Protein AF-A0A8T7GQ41-F1 (afdb_monomer)

pLDDT: mean 85.74, std 17.11, range [34.53, 98.38]

Secondary structure (DSSP, 8-state):
----SHHHHHHHHHHHHHHHHHHHHHHHH---PEEGGGGGGGTTS--EEEEEEEEEEEPBPSEEEEEEETTEEEEEEE-SSBS-EEEEEEESSPSTT-SEEEEEEEE-TTS-EEEEEEEHHHHHHHH-SS-EEEEEEEEEEEEEEEEEEEEEEEPTTS-EEEEEEEEEEEEEEEEEEEE----S-----

Solvent-accessible surface area (backbone atoms only — not comparable to full-atom values): 10166 Å² total; per-residue (Å²): 137,89,87,72,63,65,70,56,52,54,52,51,51,53,53,50,51,50,50,51,51,48,52,50,53,48,57,71,74,56,72,76,55,41,47,40,39,62,54,63,80,44,54,90,43,73,72,45,70,79,46,52,32,28,27,31,44,44,65,43,68,58,46,40,33,39,40,34,45,78,75,23,33,23,40,29,68,32,88,54,77,34,49,58,37,58,31,36,60,78,44,64,65,70,67,84,92,46,64,37,24,37,34,32,38,37,28,12,92,81,64,44,51,32,38,34,38,26,50,32,69,59,49,34,72,76,21,42,96,60,55,43,65,46,62,51,34,29,37,30,22,32,42,27,50,87,41,48,32,38,36,26,40,51,42,97,87,75,50,74,43,81,74,47,76,21,36,30,29,44,39,78,42,75,79,41,42,66,43,52,60,79,67,88,82,82,74,92,126

Radius of gyration: 22.84 Å; Cα contacts (8 Å, |Δi|>4): 389; chains: 1; bounding box: 76×29×63 Å

Structure (mmCIF, N/CA/C/O backbone):
data_AF-A0A8T7GQ41-F1
#
_entry.id   AF-A0A8T7GQ41-F1
#
loop_
_atom_site.group_PDB
_atom_site.id
_atom_site.type_symbol
_atom_site.label_atom_id
_atom_sit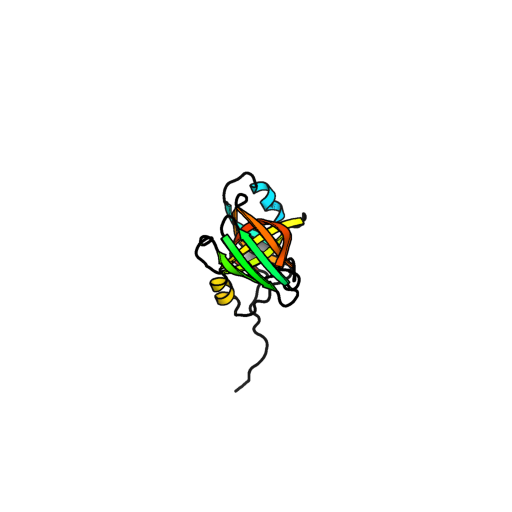e.label_alt_id
_atom_site.label_comp_id
_atom_site.label_asym_id
_atom_site.label_entity_id
_atom_site.label_seq_id
_atom_site.pdbx_PDB_ins_code
_atom_site.Cartn_x
_atom_site.Cartn_y
_atom_site.Cartn_z
_atom_site.occupancy
_atom_site.B_iso_or_equiv
_atom_site.auth_seq_id
_atom_site.auth_comp_id
_atom_site.auth_asym_id
_atom_site.auth_atom_id
_atom_site.pdbx_PDB_model_num
ATOM 1 N N . MET A 1 1 ? 60.303 -15.262 -39.305 1.00 39.94 1 MET A N 1
ATOM 2 C CA . MET A 1 1 ? 59.819 -15.109 -37.915 1.00 39.94 1 MET A CA 1
ATOM 3 C C . MET A 1 1 ? 58.678 -14.094 -37.893 1.00 39.94 1 MET A C 1
ATOM 5 O O . MET A 1 1 ? 58.968 -12.922 -38.091 1.00 39.94 1 MET A O 1
ATOM 9 N N . PRO A 1 2 ? 57.402 -14.470 -37.698 1.00 45.16 2 PRO A N 1
ATOM 10 C CA . PRO A 1 2 ? 56.345 -13.491 -37.475 1.00 45.16 2 PRO A CA 1
ATOM 11 C C . PRO A 1 2 ? 55.965 -13.465 -35.986 1.00 45.16 2 PRO A C 1
ATOM 13 O O . PRO A 1 2 ? 55.218 -14.308 -35.501 1.00 45.16 2 PRO A O 1
ATOM 16 N N . GLY A 1 3 ? 56.493 -12.484 -35.251 1.00 48.97 3 GLY A N 1
ATOM 17 C CA . GLY A 1 3 ? 56.183 -12.220 -33.838 1.00 48.97 3 GLY A CA 1
ATOM 18 C C . GLY A 1 3 ? 55.079 -11.174 -33.619 1.00 48.97 3 GLY A C 1
ATOM 19 O O . GLY A 1 3 ? 55.073 -10.511 -32.591 1.00 48.97 3 GLY A O 1
ATOM 20 N N . GLY A 1 4 ? 54.170 -10.974 -34.582 1.00 50.44 4 GLY A N 1
ATOM 21 C CA . GLY A 1 4 ? 53.224 -9.842 -34.588 1.00 50.44 4 GLY A CA 1
ATOM 22 C C . GLY A 1 4 ? 51.789 -10.131 -34.119 1.00 50.44 4 GLY A C 1
ATOM 23 O O . GLY A 1 4 ? 50.964 -9.222 -34.103 1.00 50.44 4 GLY A O 1
ATOM 24 N N . GLY A 1 5 ? 51.449 -11.377 -33.767 1.00 50.25 5 GLY A N 1
ATOM 25 C CA . GLY A 1 5 ? 50.055 -11.772 -33.490 1.00 50.25 5 GLY A CA 1
ATOM 26 C C . GLY A 1 5 ? 49.592 -11.582 -32.041 1.00 50.25 5 GLY A C 1
ATOM 27 O O . GLY A 1 5 ? 48.414 -11.335 -31.793 1.00 50.25 5 GLY A O 1
ATOM 28 N N . ARG A 1 6 ? 50.508 -11.666 -31.067 1.00 50.94 6 ARG A N 1
ATOM 29 C CA . ARG A 1 6 ? 50.150 -11.715 -29.636 1.00 50.94 6 ARG A CA 1
ATOM 30 C C . ARG A 1 6 ? 49.709 -10.360 -29.071 1.00 50.94 6 ARG A C 1
ATOM 32 O O . ARG A 1 6 ? 48.748 -10.318 -28.314 1.00 50.94 6 ARG A O 1
ATOM 39 N N . GLY A 1 7 ? 50.338 -9.257 -29.484 1.00 51.38 7 GLY A N 1
ATOM 40 C CA . GLY A 1 7 ? 49.979 -7.912 -29.003 1.00 51.38 7 GLY A CA 1
ATOM 41 C C . GLY A 1 7 ? 48.586 -7.450 -29.449 1.00 51.38 7 GLY A C 1
ATOM 42 O O . GLY A 1 7 ? 47.864 -6.830 -28.675 1.00 51.38 7 GLY A O 1
ATOM 43 N N . ARG A 1 8 ? 48.167 -7.817 -30.669 1.00 54.28 8 ARG A N 1
ATOM 44 C CA . ARG A 1 8 ? 46.825 -7.507 -31.190 1.00 54.28 8 ARG A CA 1
ATOM 45 C C . ARG A 1 8 ? 45.731 -8.312 -30.490 1.00 54.28 8 ARG A C 1
ATOM 47 O O . ARG A 1 8 ? 44.704 -7.742 -30.147 1.00 54.28 8 ARG A O 1
ATOM 54 N N . LEU A 1 9 ? 45.964 -9.599 -30.232 1.00 55.81 9 LEU A N 1
ATOM 55 C CA . LEU A 1 9 ? 45.011 -10.460 -29.519 1.00 55.81 9 LEU A CA 1
ATOM 56 C C . LEU A 1 9 ? 44.773 -10.002 -28.074 1.00 55.81 9 LEU A C 1
ATOM 58 O O . LEU A 1 9 ? 43.630 -9.966 -27.634 1.00 55.81 9 LEU A O 1
ATOM 62 N N . VAL A 1 10 ? 45.822 -9.585 -27.358 1.00 63.75 10 VAL A N 1
ATOM 63 C CA . VAL A 1 10 ? 45.681 -9.053 -25.990 1.00 63.75 10 VAL A CA 1
ATOM 64 C C . VAL A 1 10 ? 44.903 -7.735 -25.985 1.00 63.75 10 VAL A C 1
ATOM 66 O O . VAL A 1 10 ? 44.013 -7.559 -25.156 1.00 63.75 10 VAL A O 1
ATOM 69 N N . LEU A 1 11 ? 45.175 -6.836 -26.939 1.00 66.88 11 LEU A N 1
ATOM 70 C CA . LEU A 1 11 ? 44.459 -5.563 -27.046 1.00 66.88 11 LEU A CA 1
ATOM 71 C C . LEU A 1 11 ? 42.961 -5.775 -27.321 1.00 66.88 11 LEU A C 1
ATOM 73 O O . LEU A 1 11 ? 42.127 -5.143 -26.678 1.00 66.88 11 LEU A O 1
ATOM 77 N N . PHE A 1 12 ? 42.613 -6.707 -28.215 1.00 66.81 12 PHE A N 1
ATOM 78 C CA . PHE A 1 12 ? 41.217 -7.060 -28.490 1.00 66.81 12 PHE A CA 1
ATOM 79 C C . PHE A 1 12 ? 40.503 -7.622 -27.257 1.00 66.81 12 PHE A C 1
ATOM 81 O O . PHE A 1 12 ? 39.386 -7.201 -26.968 1.00 66.81 12 PHE A O 1
ATOM 88 N N . SER A 1 13 ? 41.144 -8.514 -26.497 1.00 68.75 13 SER A N 1
ATOM 89 C CA . SER A 1 13 ? 40.549 -9.088 -25.283 1.00 68.75 13 SER A CA 1
ATOM 90 C C . SER A 1 13 ? 40.318 -8.046 -24.188 1.00 68.75 13 SER A C 1
ATOM 92 O O . SER A 1 13 ? 39.279 -8.075 -23.536 1.00 68.75 13 SER A O 1
ATOM 94 N N . VAL A 1 14 ? 41.242 -7.095 -24.007 1.00 71.69 14 VAL A N 1
ATOM 95 C CA . VAL A 1 14 ? 41.089 -6.008 -23.024 1.00 71.69 14 VAL A CA 1
ATOM 96 C C . VAL A 1 14 ? 39.967 -5.053 -23.433 1.00 71.69 14 VAL A C 1
ATOM 98 O O . VAL A 1 14 ? 39.138 -4.698 -22.598 1.00 71.69 14 VAL A O 1
ATOM 101 N N . VAL A 1 15 ? 39.887 -4.682 -24.714 1.00 75.38 15 VAL A N 1
ATOM 102 C CA . VAL A 1 15 ? 38.810 -3.820 -25.231 1.00 75.38 15 VAL A CA 1
ATOM 103 C C . VAL A 1 15 ? 37.453 -4.519 -25.132 1.00 75.38 15 VAL A C 1
ATOM 105 O O . VAL A 1 15 ? 36.476 -3.906 -24.709 1.00 75.38 15 VAL A O 1
ATOM 108 N N . PHE A 1 16 ? 37.387 -5.811 -25.457 1.00 75.62 16 PHE A N 1
ATOM 109 C CA . PHE A 1 16 ? 36.160 -6.597 -25.362 1.00 75.62 16 PHE A CA 1
ATOM 110 C C . PHE A 1 16 ? 35.705 -6.779 -23.908 1.00 75.62 16 PHE A C 1
ATOM 112 O O . PHE A 1 16 ? 34.531 -6.592 -23.603 1.00 75.62 16 PHE A O 1
ATOM 119 N N . PHE A 1 17 ? 36.632 -7.060 -22.988 1.00 79.94 17 PHE A N 1
ATOM 120 C CA . PHE A 1 17 ? 36.328 -7.151 -21.561 1.00 79.94 17 PHE A CA 1
ATOM 121 C C . PHE A 1 17 ? 35.869 -5.805 -20.987 1.00 79.94 17 PHE A C 1
ATOM 123 O O . PHE A 1 17 ? 34.893 -5.756 -20.239 1.00 79.94 17 PHE A O 1
ATOM 130 N N . ALA A 1 18 ? 36.509 -4.698 -21.375 1.00 76.38 18 ALA A N 1
ATOM 131 C CA . ALA A 1 18 ? 36.086 -3.357 -20.979 1.00 76.38 18 ALA A CA 1
ATOM 132 C C . ALA A 1 18 ? 34.693 -3.010 -21.531 1.00 76.38 18 ALA A C 1
ATOM 134 O O . ALA A 1 18 ? 33.872 -2.460 -20.801 1.00 76.38 18 ALA A O 1
ATOM 135 N N . ALA A 1 19 ? 34.389 -3.392 -22.776 1.00 76.44 19 ALA A N 1
ATOM 136 C CA . ALA A 1 19 ? 33.069 -3.207 -23.374 1.00 76.44 19 ALA A CA 1
ATOM 137 C C . ALA A 1 19 ? 31.990 -4.033 -22.657 1.00 76.44 19 ALA A C 1
ATOM 139 O O . ALA A 1 19 ? 30.937 -3.496 -22.325 1.00 76.44 19 ALA A O 1
ATOM 140 N N . LEU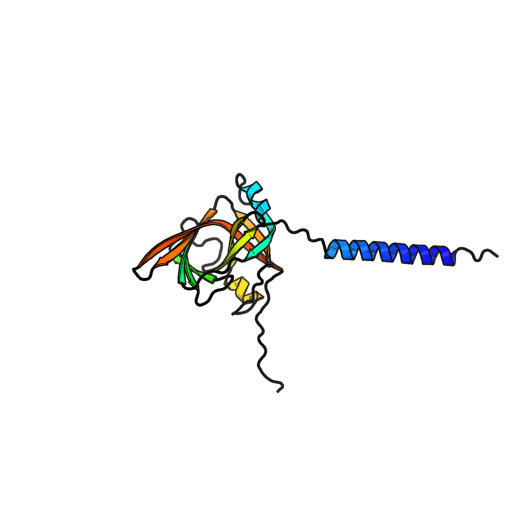 A 1 20 ? 32.257 -5.305 -22.341 1.00 78.62 20 LEU A N 1
ATOM 141 C CA . LEU A 1 20 ? 31.330 -6.144 -21.575 1.00 78.62 20 LEU A CA 1
ATOM 142 C C . LEU A 1 20 ? 31.135 -5.638 -20.143 1.00 78.62 20 LEU A C 1
ATOM 144 O O . LEU A 1 20 ? 30.014 -5.639 -19.645 1.00 78.62 20 LEU A O 1
ATOM 148 N N . THR A 1 21 ? 32.198 -5.159 -19.495 1.00 72.00 21 THR A N 1
ATOM 149 C CA . THR A 1 21 ? 32.113 -4.565 -18.153 1.00 72.00 21 THR A CA 1
ATOM 150 C C . THR A 1 21 ? 31.315 -3.264 -18.185 1.00 72.00 21 THR A C 1
ATOM 152 O O . THR A 1 21 ? 30.516 -3.023 -17.288 1.00 72.00 21 THR A O 1
ATOM 155 N N . LEU A 1 22 ? 31.463 -2.449 -19.235 1.00 70.31 22 LEU A N 1
ATOM 156 C CA . LEU A 1 22 ? 30.681 -1.227 -19.422 1.00 70.31 22 LEU A CA 1
ATOM 157 C C . LEU A 1 22 ? 29.203 -1.537 -19.695 1.00 70.31 22 LEU A C 1
ATOM 159 O O . LEU A 1 22 ? 28.340 -0.909 -19.094 1.00 70.31 22 LEU A O 1
ATOM 163 N N . VAL A 1 23 ? 28.897 -2.531 -20.534 1.00 65.50 23 VAL A N 1
ATOM 164 C CA . VAL A 1 23 ? 27.519 -2.999 -20.778 1.00 65.50 23 VAL A CA 1
ATOM 165 C C . VAL A 1 23 ? 26.913 -3.602 -19.508 1.00 65.50 23 VAL A C 1
ATOM 167 O O . VAL A 1 23 ? 25.761 -3.320 -19.194 1.00 65.50 23 VAL A O 1
ATOM 170 N N . GLY A 1 24 ? 27.692 -4.363 -18.736 1.00 55.91 24 GLY A N 1
ATOM 171 C CA . GLY A 1 24 ? 27.286 -4.883 -17.431 1.00 55.91 24 GLY A CA 1
ATOM 172 C C . GLY A 1 24 ? 27.021 -3.769 -16.415 1.00 55.91 24 GLY A C 1
ATOM 173 O O . GLY A 1 24 ? 25.989 -3.775 -15.754 1.00 55.91 24 GLY A O 1
ATOM 174 N N . LEU A 1 25 ? 27.897 -2.763 -16.333 1.00 56.06 25 LEU A N 1
ATOM 175 C CA . LEU A 1 25 ? 27.732 -1.599 -15.453 1.00 56.06 25 LEU A CA 1
ATOM 176 C C . LEU A 1 25 ? 26.537 -0.728 -15.853 1.00 56.06 25 LEU A C 1
ATOM 178 O O . LEU A 1 25 ? 25.810 -0.255 -14.980 1.00 56.06 25 LEU A O 1
ATOM 182 N N . LEU A 1 26 ? 26.323 -0.521 -17.154 1.00 51.78 26 LEU A N 1
ATOM 183 C CA . LEU A 1 26 ? 25.169 0.214 -17.665 1.00 51.78 26 LEU A CA 1
ATOM 184 C C . LEU A 1 26 ? 23.876 -0.565 -17.413 1.00 51.78 26 LEU A C 1
ATOM 186 O O . LEU A 1 26 ? 22.928 0.027 -16.916 1.00 51.78 26 LEU A O 1
ATOM 190 N N . GLY A 1 27 ? 23.863 -1.884 -17.629 1.00 40.03 27 GLY A N 1
ATOM 191 C CA . GLY A 1 27 ? 22.706 -2.737 -17.346 1.00 40.03 27 GLY A CA 1
ATOM 192 C C . GLY A 1 27 ? 22.338 -2.811 -15.860 1.00 40.03 27 GLY A C 1
ATOM 193 O O . GLY A 1 27 ? 21.158 -2.867 -15.531 1.00 40.03 27 GLY A O 1
ATOM 194 N N . VAL A 1 28 ? 23.326 -2.750 -14.959 1.00 48.56 28 VAL A N 1
ATOM 195 C CA . VAL A 1 28 ? 23.101 -2.745 -13.501 1.00 48.56 28 VAL A CA 1
ATOM 196 C C . VAL A 1 28 ? 22.658 -1.370 -12.987 1.00 48.56 28 VAL A C 1
ATOM 198 O O . VAL A 1 28 ? 21.912 -1.304 -12.017 1.00 48.56 28 VAL A O 1
ATOM 201 N N . LYS A 1 29 ? 23.061 -0.265 -13.632 1.00 45.16 29 LYS A N 1
ATOM 202 C CA . LYS A 1 29 ? 22.591 1.087 -13.268 1.00 45.16 29 LYS A CA 1
ATOM 203 C C . LYS A 1 29 ? 21.307 1.523 -13.981 1.00 45.16 29 LYS A C 1
ATOM 205 O O . LYS A 1 29 ? 20.710 2.508 -13.562 1.00 45.16 29 LYS A O 1
ATOM 210 N N . SER A 1 30 ? 20.884 0.827 -15.038 1.00 37.91 30 SER A N 1
ATOM 211 C CA . SER A 1 30 ? 19.701 1.168 -15.836 1.00 37.91 30 SER A CA 1
ATOM 212 C C . SER A 1 30 ? 18.563 0.154 -15.704 1.00 37.91 30 SER A C 1
ATOM 214 O O . SER A 1 30 ? 17.868 -0.123 -16.689 1.00 37.91 30 SER A O 1
ATOM 216 N N . SER A 1 31 ? 18.316 -0.396 -14.514 1.00 50.38 31 SER A N 1
ATOM 217 C CA . SER A 1 31 ? 16.985 -0.923 -14.205 1.00 50.38 31 SER A CA 1
ATOM 218 C C . SER A 1 31 ? 16.008 0.262 -14.170 1.00 50.38 31 SER A C 1
ATOM 220 O O . SER A 1 31 ? 15.659 0.791 -13.121 1.00 50.38 31 SER A O 1
ATOM 222 N N . ASN A 1 32 ? 15.598 0.740 -15.351 1.00 64.75 32 ASN A N 1
ATOM 223 C CA . ASN A 1 32 ? 14.563 1.756 -15.525 1.00 64.75 32 ASN A CA 1
ATOM 224 C C . ASN A 1 32 ? 13.218 1.140 -15.125 1.00 64.75 32 ASN A C 1
ATOM 226 O O . ASN A 1 32 ? 12.400 0.783 -15.976 1.00 64.75 32 ASN A O 1
ATOM 230 N N . TYR A 1 33 ? 13.007 0.953 -13.822 1.00 82.19 33 TYR A N 1
ATOM 231 C CA . TYR A 1 33 ? 11.692 0.636 -13.295 1.00 82.19 33 TYR A CA 1
ATOM 232 C C . TYR A 1 33 ? 10.722 1.727 -13.731 1.00 82.19 33 TYR A C 1
ATOM 234 O O . TYR A 1 33 ? 11.076 2.906 -13.824 1.00 82.19 33 TYR A O 1
ATOM 242 N N . ARG A 1 34 ? 9.488 1.324 -14.025 1.00 88.69 34 ARG A N 1
ATOM 243 C CA . ARG A 1 34 ? 8.467 2.268 -14.470 1.00 88.69 34 ARG A CA 1
ATOM 244 C C . ARG A 1 34 ? 8.142 3.217 -13.329 1.00 88.69 34 ARG A C 1
ATOM 246 O O . ARG A 1 34 ? 7.961 2.778 -12.202 1.00 88.69 34 ARG A O 1
ATOM 253 N N . ASP A 1 35 ? 8.041 4.506 -13.604 1.00 93.19 35 ASP A N 1
ATOM 254 C CA . ASP A 1 35 ? 7.515 5.439 -12.610 1.00 93.19 35 ASP A CA 1
ATOM 255 C C . ASP A 1 35 ? 6.033 5.118 -12.349 1.00 93.19 35 ASP A C 1
ATOM 257 O O . ASP A 1 35 ? 5.303 4.763 -13.279 1.00 93.19 35 ASP A O 1
ATOM 261 N N . VAL A 1 36 ? 5.568 5.261 -11.108 1.00 95.25 36 VAL A N 1
ATOM 262 C CA . VAL A 1 36 ? 4.140 5.136 -10.764 1.00 95.25 36 VAL A CA 1
ATOM 263 C C . VAL A 1 36 ? 3.244 6.016 -11.640 1.00 95.25 36 VAL A C 1
ATOM 265 O O . VAL A 1 36 ? 2.139 5.602 -11.974 1.00 95.25 36 VAL A O 1
ATOM 268 N N . ALA A 1 37 ? 3.719 7.176 -12.093 1.00 94.50 37 ALA A N 1
ATOM 269 C CA . ALA A 1 37 ? 3.044 8.044 -13.055 1.00 94.50 37 ALA A CA 1
ATOM 270 C C . ALA A 1 37 ? 2.604 7.299 -14.322 1.00 94.50 37 ALA A C 1
ATOM 272 O O . ALA A 1 37 ? 1.536 7.566 -14.870 1.00 94.50 37 ALA A O 1
ATOM 273 N N . GLN A 1 38 ? 3.395 6.324 -14.776 1.00 92.06 38 GLN A N 1
ATOM 274 C CA . GLN A 1 38 ? 3.088 5.539 -15.970 1.00 92.06 38 GLN A CA 1
ATOM 275 C C . GLN A 1 38 ? 1.923 4.565 -15.752 1.00 92.06 38 GLN A C 1
ATOM 277 O O . GLN A 1 38 ? 1.360 4.074 -16.729 1.00 92.06 38 GLN A O 1
ATOM 282 N N . LEU A 1 39 ? 1.522 4.301 -14.500 1.00 92.06 39 LEU A N 1
ATOM 283 C CA . LEU A 1 39 ? 0.341 3.487 -14.209 1.00 92.06 39 LEU A CA 1
ATOM 284 C C . LEU A 1 39 ? -0.959 4.152 -14.672 1.00 92.06 39 LEU A C 1
ATOM 286 O O . LEU A 1 39 ? -1.924 3.458 -14.981 1.00 92.06 39 LEU A O 1
ATOM 290 N N . GLN A 1 40 ? -0.965 5.481 -14.796 1.00 90.12 40 GLN A N 1
ATOM 291 C CA . GLN A 1 40 ? -2.107 6.238 -15.297 1.00 90.12 40 GLN A CA 1
ATOM 292 C C . GLN A 1 40 ? -2.521 5.809 -16.715 1.00 90.12 40 GLN A C 1
ATOM 294 O O . GLN A 1 40 ? -3.705 5.826 -17.037 1.00 90.12 40 GLN A O 1
ATOM 299 N N . ALA A 1 41 ? -1.573 5.340 -17.534 1.00 88.44 41 ALA A N 1
ATOM 300 C CA . ALA A 1 41 ? -1.857 4.830 -18.876 1.00 88.44 41 ALA A CA 1
ATOM 301 C C . ALA A 1 41 ? -2.681 3.526 -18.878 1.00 88.44 41 ALA A C 1
ATOM 303 O O . ALA A 1 41 ? -3.225 3.150 -19.911 1.00 88.44 41 ALA A O 1
ATOM 304 N N . PHE A 1 42 ? -2.784 2.835 -17.739 1.00 87.12 42 PHE A N 1
ATOM 305 C CA . PHE A 1 42 ? -3.538 1.588 -17.597 1.00 87.12 42 PHE A CA 1
ATOM 306 C C . PHE A 1 42 ? -4.930 1.789 -16.986 1.00 87.12 42 PHE A C 1
ATOM 308 O O . PHE A 1 42 ? -5.612 0.798 -16.748 1.00 87.12 42 PHE A O 1
ATOM 315 N N . GLN A 1 43 ? -5.379 3.026 -16.733 1.00 79.75 43 GLN A N 1
ATOM 316 C CA . GLN A 1 43 ? -6.646 3.292 -16.029 1.00 79.75 43 GLN A CA 1
ATOM 317 C C . GLN A 1 43 ? -7.884 2.671 -16.691 1.00 79.75 43 GLN A C 1
ATOM 319 O O . GLN A 1 43 ? -8.814 2.279 -15.994 1.00 79.75 43 GLN A O 1
ATOM 324 N N . GLU A 1 44 ? -7.883 2.539 -18.016 1.00 75.19 44 GLU A N 1
ATOM 325 C CA . GLU A 1 44 ? -8.998 1.956 -18.776 1.00 75.19 44 GLU A CA 1
ATOM 326 C C . GLU A 1 44 ? -8.858 0.439 -18.983 1.00 75.19 44 GLU A C 1
ATOM 328 O O . GLU A 1 44 ? -9.726 -0.205 -19.571 1.00 75.19 44 GLU A O 1
ATOM 333 N N . THR A 1 45 ? -7.763 -0.151 -18.503 1.00 76.00 45 THR A N 1
ATOM 334 C CA . THR A 1 45 ? -7.486 -1.583 -18.650 1.00 76.00 45 THR A CA 1
ATOM 335 C C . THR A 1 45 ? -7.903 -2.365 -17.404 1.00 76.00 45 THR A C 1
ATOM 337 O O . THR A 1 45 ? -8.088 -1.808 -16.325 1.00 76.00 45 THR A O 1
ATOM 340 N N . GLY A 1 46 ? -8.081 -3.682 -17.545 1.00 84.06 46 GLY A N 1
ATOM 341 C CA . GLY A 1 46 ? -8.282 -4.568 -16.395 1.00 84.06 46 GLY A CA 1
ATOM 342 C C . GLY A 1 46 ? -7.031 -4.676 -15.505 1.00 84.06 46 GLY A C 1
ATOM 343 O O . GLY A 1 46 ? -6.029 -4.003 -15.746 1.00 84.06 46 GLY A O 1
ATOM 344 N N . PRO A 1 47 ? -7.043 -5.547 -14.481 1.00 88.75 47 PRO A N 1
ATOM 345 C CA . PRO A 1 47 ? -5.892 -5.735 -13.601 1.00 88.75 47 PRO A CA 1
ATOM 346 C C . PRO A 1 47 ? -4.628 -6.150 -14.370 1.00 88.75 47 PRO A C 1
ATOM 348 O O . PRO A 1 47 ? -4.640 -7.136 -15.110 1.00 88.75 47 PRO A O 1
ATOM 351 N N . VAL A 1 48 ? -3.518 -5.442 -14.147 1.00 92.12 48 VAL A N 1
ATOM 352 C CA . VAL A 1 48 ? -2.224 -5.705 -14.794 1.00 92.12 48 VAL A CA 1
ATOM 353 C C . VAL A 1 48 ? -1.245 -6.262 -13.764 1.00 92.12 48 VAL A C 1
ATOM 355 O O . VAL A 1 48 ? -0.935 -5.609 -12.768 1.00 92.12 48 VAL A O 1
ATOM 358 N N . ARG A 1 49 ? -0.762 -7.487 -13.994 1.00 91.88 49 ARG A N 1
ATOM 359 C CA . ARG A 1 49 ? 0.121 -8.228 -13.075 1.00 91.88 49 ARG A CA 1
ATOM 360 C C . ARG A 1 49 ? 1.596 -8.090 -13.448 1.00 91.88 49 ARG A C 1
ATOM 362 O O . ARG A 1 49 ? 1.922 -7.871 -14.611 1.00 91.88 49 ARG A O 1
ATOM 369 N N . GLY A 1 50 ? 2.477 -8.312 -12.472 1.00 88.00 50 GLY A N 1
ATOM 370 C CA . GLY A 1 50 ? 3.925 -8.403 -12.687 1.00 88.00 50 GLY A CA 1
ATOM 371 C C . GLY A 1 50 ? 4.584 -7.068 -13.032 1.00 88.00 50 GLY A C 1
ATOM 372 O O . GLY A 1 50 ? 5.605 -7.043 -13.717 1.00 88.00 50 GLY A O 1
ATOM 373 N N . LEU A 1 51 ? 3.992 -5.956 -12.597 1.00 92.50 51 LEU A N 1
ATOM 374 C CA . LEU A 1 51 ? 4.554 -4.629 -12.813 1.00 92.50 51 LEU A CA 1
ATOM 375 C C . LEU A 1 51 ? 5.561 -4.315 -11.716 1.00 92.50 51 LEU A C 1
ATOM 377 O O . LEU A 1 51 ? 5.222 -4.409 -10.542 1.00 92.50 51 LEU A O 1
ATOM 381 N N . ALA A 1 52 ? 6.760 -3.886 -12.103 1.00 95.06 52 ALA A N 1
ATOM 382 C CA . ALA A 1 52 ? 7.731 -3.287 -11.198 1.00 95.06 52 ALA A CA 1
ATOM 383 C C . ALA A 1 52 ? 7.714 -1.766 -11.377 1.00 95.06 52 ALA A C 1
ATOM 385 O O . ALA A 1 52 ? 8.013 -1.263 -12.468 1.00 95.06 52 ALA A O 1
ATOM 386 N N . VAL A 1 53 ? 7.341 -1.049 -10.318 1.00 95.25 53 VAL A N 1
ATOM 387 C CA . VAL A 1 53 ? 7.212 0.407 -10.319 1.00 95.25 53 VAL A CA 1
ATOM 388 C C . VAL A 1 53 ? 8.048 1.056 -9.231 1.00 95.25 53 VAL A C 1
ATOM 390 O O . VAL A 1 53 ? 8.192 0.528 -8.131 1.00 95.25 53 VAL A O 1
ATOM 393 N N . LYS A 1 54 ? 8.573 2.231 -9.553 1.00 96.38 54 LYS A N 1
ATOM 394 C CA . LYS A 1 54 ? 9.325 3.114 -8.674 1.00 96.38 54 LYS A CA 1
ATOM 395 C C . LYS A 1 54 ? 8.466 4.323 -8.319 1.00 96.38 54 LYS A C 1
ATOM 397 O O . LYS A 1 54 ? 7.819 4.905 -9.192 1.00 96.38 54 LYS A O 1
ATOM 402 N N . GLY A 1 55 ? 8.480 4.722 -7.053 1.00 96.31 55 GLY A N 1
ATOM 403 C CA . GLY A 1 55 ? 7.795 5.929 -6.604 1.00 96.31 55 GLY A CA 1
ATOM 404 C C . GLY A 1 55 ? 8.268 6.410 -5.239 1.00 96.31 55 GLY A C 1
ATOM 405 O O . GLY A 1 55 ? 9.032 5.733 -4.551 1.00 96.31 55 GLY A O 1
ATOM 406 N N . MET A 1 56 ? 7.796 7.593 -4.854 1.00 97.31 56 MET A N 1
ATOM 407 C CA . MET A 1 56 ? 8.086 8.191 -3.556 1.00 97.31 56 MET A CA 1
ATOM 408 C C . MET A 1 56 ? 7.028 7.809 -2.526 1.00 97.31 56 MET A C 1
ATOM 410 O O . MET A 1 56 ? 5.831 7.925 -2.799 1.00 97.31 56 MET A O 1
ATOM 414 N N . THR A 1 57 ? 7.449 7.402 -1.334 1.00 96.44 57 THR A N 1
ATOM 415 C CA . THR A 1 57 ? 6.533 7.174 -0.216 1.00 96.44 57 THR A CA 1
ATOM 416 C C . THR A 1 57 ? 6.036 8.508 0.339 1.00 96.44 57 THR A C 1
ATOM 418 O O . THR A 1 57 ? 6.756 9.509 0.372 1.00 96.44 57 THR A O 1
ATOM 421 N N . THR A 1 58 ? 4.767 8.553 0.742 1.00 95.56 58 THR A N 1
ATOM 422 C CA . THR A 1 58 ? 4.195 9.712 1.440 1.0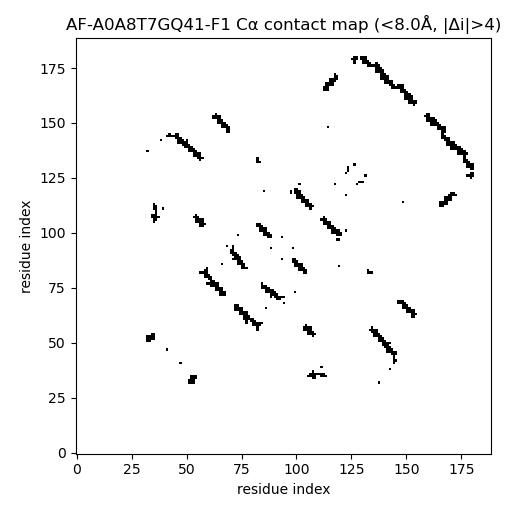0 95.56 58 THR A CA 1
ATOM 423 C C . THR A 1 58 ? 3.998 9.370 2.904 1.00 95.56 58 THR A C 1
ATOM 425 O O . THR A 1 58 ? 3.334 8.386 3.228 1.00 95.56 58 THR A O 1
ATOM 428 N N . ASN A 1 59 ? 4.539 10.205 3.789 1.00 94.56 59 ASN A N 1
ATOM 429 C CA . ASN A 1 59 ? 4.361 10.013 5.219 1.00 94.56 59 ASN A CA 1
ATOM 430 C C . ASN A 1 59 ? 2.904 10.234 5.631 1.00 94.56 59 ASN A C 1
ATOM 432 O O . ASN A 1 59 ? 2.303 11.272 5.341 1.00 94.56 59 ASN A O 1
ATOM 436 N N . LEU A 1 60 ? 2.361 9.272 6.369 1.00 94.19 60 LEU A N 1
ATOM 437 C CA . LEU A 1 60 ? 1.057 9.385 7.002 1.00 94.19 60 LEU A CA 1
ATOM 438 C C . LEU A 1 60 ? 1.197 10.220 8.273 1.00 94.19 60 LEU A C 1
ATOM 440 O O . LEU A 1 60 ? 2.124 10.026 9.062 1.00 94.19 60 LEU A O 1
ATOM 444 N N . LYS A 1 61 ? 0.270 11.156 8.485 1.00 94.25 61 LYS A N 1
ATOM 445 C CA . LYS A 1 61 ? 0.246 11.953 9.715 1.00 94.25 61 LYS A CA 1
ATOM 446 C C . LYS A 1 61 ? -0.241 11.107 10.897 1.00 94.25 61 LYS A C 1
ATOM 448 O O . LYS A 1 61 ? -1.042 10.196 10.677 1.00 94.25 61 LYS A O 1
ATOM 453 N N . PRO A 1 62 ? 0.193 11.401 12.135 1.00 95.44 62 PRO A N 1
ATOM 454 C CA . PRO A 1 62 ? -0.321 10.719 13.316 1.00 95.44 62 PRO A CA 1
ATOM 455 C C . PRO A 1 62 ? -1.848 10.791 13.398 1.00 95.44 62 PRO A C 1
ATOM 457 O O . PRO A 1 62 ? -2.438 11.837 13.128 1.00 95.44 62 PRO A O 1
ATOM 460 N N . GLY A 1 63 ? -2.482 9.681 13.764 1.00 95.00 63 GLY A N 1
ATOM 461 C CA . GLY A 1 63 ? -3.936 9.580 13.835 1.00 95.00 63 GLY A CA 1
ATOM 462 C C . GLY A 1 63 ? -4.452 8.164 13.626 1.00 95.00 63 GLY A C 1
ATOM 463 O O . GLY A 1 63 ? -3.695 7.219 13.391 1.00 95.00 63 GLY A O 1
ATOM 464 N N . GLU A 1 64 ? -5.769 8.018 13.712 1.00 96.94 64 GLU A N 1
ATOM 465 C CA . GLU A 1 64 ? -6.451 6.784 13.339 1.00 96.94 64 GLU A CA 1
ATOM 466 C C . GLU A 1 64 ? -7.109 6.942 11.980 1.00 96.94 64 GLU A C 1
ATOM 468 O O . GLU A 1 64 ? -7.746 7.954 11.702 1.00 96.94 64 GLU A O 1
ATOM 473 N N . TYR A 1 65 ? -6.974 5.925 11.139 1.00 97.56 65 TYR A N 1
ATOM 474 C CA . TYR A 1 65 ? -7.506 5.944 9.789 1.00 97.56 65 TYR A CA 1
ATOM 475 C C . TYR A 1 65 ? -8.423 4.753 9.552 1.00 97.56 65 TYR A C 1
ATOM 477 O O . TYR A 1 65 ? -8.202 3.658 10.078 1.00 97.56 65 TYR A O 1
ATOM 485 N N . LEU A 1 66 ? -9.417 4.968 8.696 1.00 97.81 66 LEU A N 1
ATOM 486 C CA . LEU A 1 66 ? -10.146 3.902 8.029 1.00 97.81 66 LEU A CA 1
ATOM 487 C C . LEU A 1 66 ? -9.721 3.853 6.570 1.00 97.81 66 LEU A C 1
ATOM 489 O O . LEU A 1 66 ? -9.795 4.850 5.855 1.00 97.81 66 LEU A O 1
ATOM 493 N N . LEU A 1 67 ? -9.312 2.676 6.128 1.00 98.25 67 LEU A N 1
ATOM 494 C CA . LEU A 1 67 ? -9.041 2.391 4.732 1.00 98.25 67 LEU A CA 1
ATOM 495 C C . LEU A 1 67 ? -10.176 1.510 4.209 1.00 98.25 67 LEU A C 1
ATOM 497 O O . LEU A 1 67 ? -10.383 0.403 4.700 1.00 98.25 67 LEU A O 1
ATOM 501 N N . VAL A 1 68 ? -10.914 2.001 3.220 1.00 97.94 68 VAL A N 1
ATOM 502 C CA . VAL A 1 68 ? -12.010 1.266 2.582 1.00 97.94 68 VAL A CA 1
ATOM 503 C C . VAL A 1 68 ? -11.578 0.869 1.179 1.00 97.94 68 VAL A C 1
ATOM 505 O O . VAL A 1 68 ? -11.284 1.738 0.362 1.00 97.94 68 VAL A O 1
ATOM 508 N N . VAL A 1 69 ? -11.542 -0.432 0.897 1.00 97.25 69 VAL A N 1
ATOM 509 C CA . VAL A 1 69 ? -11.142 -0.987 -0.401 1.00 97.25 69 VAL A CA 1
ATOM 510 C C . VAL A 1 69 ? -12.246 -1.910 -0.901 1.00 97.25 69 VAL A C 1
ATOM 512 O O . VAL A 1 69 ? -12.437 -3.010 -0.377 1.00 97.25 69 VAL A O 1
ATOM 515 N N . GLY A 1 70 ? -13.004 -1.447 -1.897 1.00 94.12 70 GLY A N 1
ATOM 516 C CA . GLY A 1 70 ? -14.253 -2.104 -2.287 1.00 94.12 70 GLY A CA 1
ATOM 517 C C . GLY A 1 70 ? -15.209 -2.201 -1.092 1.00 94.12 70 GLY A C 1
ATOM 518 O O . GLY A 1 70 ? -15.550 -1.189 -0.485 1.00 94.12 70 GLY A O 1
ATOM 519 N N . GLU A 1 71 ? -15.601 -3.423 -0.732 1.00 94.94 71 GLU A N 1
ATOM 520 C CA . GLU A 1 71 ? -16.464 -3.715 0.426 1.00 94.94 71 GLU A CA 1
ATOM 521 C C . GLU A 1 71 ? -15.684 -3.970 1.728 1.00 94.94 71 GLU A C 1
ATOM 523 O O . GLU A 1 71 ? -16.279 -4.172 2.786 1.00 94.94 71 GLU A O 1
ATOM 528 N N . THR A 1 72 ? -14.351 -3.994 1.665 1.00 97.50 72 THR A N 1
ATOM 529 C CA . THR A 1 72 ? -13.503 -4.328 2.815 1.00 97.50 72 THR A CA 1
ATOM 530 C C . THR A 1 72 ? -13.106 -3.070 3.567 1.00 97.50 72 THR A C 1
ATOM 532 O O . THR A 1 72 ? -12.665 -2.091 2.962 1.00 97.50 72 THR A O 1
ATOM 535 N N . VAL A 1 73 ? -13.219 -3.105 4.893 1.00 97.88 73 VAL A N 1
ATOM 536 C CA . VAL A 1 73 ? -12.849 -1.988 5.764 1.00 97.88 73 VAL A CA 1
ATOM 537 C C . VAL A 1 73 ? -11.697 -2.405 6.660 1.00 97.88 73 VAL A C 1
ATOM 539 O O . VAL A 1 73 ? -11.784 -3.403 7.379 1.00 97.88 73 VAL A O 1
ATOM 542 N N . PHE A 1 74 ? -10.645 -1.598 6.650 1.00 98.31 74 PHE A N 1
ATOM 543 C CA . PHE A 1 74 ? -9.478 -1.742 7.502 1.00 98.31 74 PHE A CA 1
ATOM 544 C C . PHE A 1 74 ? -9.345 -0.545 8.440 1.00 98.31 74 PHE A C 1
ATOM 546 O O . PHE A 1 74 ? -9.702 0.580 8.084 1.00 98.31 74 PHE A O 1
ATOM 553 N N . ARG A 1 75 ? -8.782 -0.780 9.623 1.00 97.75 75 ARG A N 1
ATOM 554 C CA . ARG A 1 75 ? -8.387 0.257 10.577 1.00 97.75 75 ARG A CA 1
ATOM 555 C C . ARG A 1 75 ? -6.869 0.317 10.667 1.00 97.75 75 ARG A C 1
ATOM 557 O O . ARG A 1 75 ? -6.206 -0.714 10.681 1.00 97.75 75 ARG A O 1
ATOM 564 N N . MET A 1 76 ? -6.334 1.529 10.745 1.00 97.06 76 MET A N 1
ATOM 565 C CA . MET A 1 76 ? -4.911 1.794 10.944 1.00 97.06 76 MET A CA 1
ATOM 566 C C . MET A 1 76 ? -4.735 2.783 12.085 1.00 97.06 76 MET A C 1
ATOM 568 O O . MET A 1 76 ? -5.516 3.727 12.217 1.00 97.06 76 MET A O 1
ATOM 572 N N . ARG A 1 77 ? -3.672 2.613 12.868 1.00 95.88 77 ARG A N 1
ATOM 573 C CA . ARG A 1 77 ? -3.218 3.616 13.831 1.00 95.88 77 ARG A CA 1
ATOM 574 C C . ARG A 1 77 ? -1.793 4.025 13.485 1.00 95.88 77 ARG A C 1
ATOM 576 O O . ARG A 1 77 ? -0.909 3.182 13.372 1.00 95.88 77 ARG A O 1
ATOM 583 N N . VAL A 1 78 ? -1.587 5.325 13.335 1.00 94.94 78 VAL A N 1
ATOM 584 C CA . VAL A 1 78 ? -0.300 5.944 13.022 1.00 94.94 78 VAL A CA 1
ATOM 585 C C . VAL A 1 78 ? 0.134 6.729 14.253 1.00 94.94 78 VAL A C 1
ATOM 587 O O . VAL A 1 78 ? -0.501 7.719 14.609 1.00 94.94 78 VAL A O 1
ATOM 590 N N . ALA A 1 79 ? 1.169 6.256 14.948 1.00 90.50 79 ALA A N 1
ATOM 591 C CA . ALA A 1 79 ? 1.621 6.865 16.202 1.00 90.50 79 ALA A CA 1
ATOM 592 C C . ALA A 1 79 ? 2.519 8.092 15.971 1.00 90.50 79 ALA A C 1
ATOM 594 O O . ALA A 1 79 ? 2.403 9.094 16.671 1.00 90.50 79 ALA A O 1
ATOM 595 N N . SER A 1 80 ? 3.390 8.019 14.968 1.00 92.00 80 SER A N 1
ATOM 596 C CA . SER A 1 80 ? 4.298 9.084 14.547 1.00 92.00 80 SER A CA 1
ATOM 597 C C . SER A 1 80 ? 4.266 9.213 13.031 1.00 92.00 80 SER A C 1
ATOM 599 O O . SER A 1 80 ? 3.755 8.333 12.346 1.00 92.00 80 SER A O 1
ATOM 601 N N . GLU A 1 81 ? 4.799 10.308 12.495 1.00 92.62 81 GLU A N 1
ATOM 602 C CA . GLU A 1 81 ? 4.897 10.485 11.049 1.00 92.62 81 GLU A CA 1
ATOM 603 C C . GLU A 1 81 ? 5.798 9.395 10.442 1.00 92.62 81 GLU A C 1
ATOM 605 O O . GLU A 1 81 ? 6.978 9.309 10.778 1.00 92.62 81 GLU A O 1
ATOM 610 N N . GLN A 1 82 ? 5.225 8.530 9.601 1.00 92.75 82 GLN A N 1
ATOM 611 C CA . GLN A 1 82 ? 5.905 7.354 9.046 1.00 92.75 82 GLN A CA 1
ATOM 612 C C . GLN A 1 82 ? 5.384 7.010 7.637 1.00 92.75 82 GLN A C 1
ATOM 614 O O . GLN A 1 82 ? 4.223 7.299 7.329 1.00 92.75 82 GLN A O 1
ATOM 619 N N . PRO A 1 83 ? 6.211 6.385 6.779 1.00 94.69 83 PRO A N 1
ATOM 620 C CA . PRO A 1 83 ? 5.877 6.129 5.373 1.00 94.69 83 PRO A CA 1
ATOM 621 C C . PRO A 1 83 ? 4.868 4.991 5.155 1.00 94.69 83 PRO A C 1
ATOM 623 O O . PRO A 1 83 ? 4.362 4.843 4.045 1.00 94.69 83 PRO A O 1
ATOM 626 N N . TYR A 1 84 ? 4.558 4.194 6.183 1.00 95.38 84 TYR A N 1
ATOM 627 C CA . TYR A 1 84 ? 3.583 3.104 6.106 1.00 95.38 84 TYR A CA 1
ATOM 628 C C . TYR A 1 84 ? 2.809 2.928 7.418 1.00 95.38 84 TYR A C 1
ATOM 630 O O . TYR A 1 84 ? 3.225 3.390 8.477 1.00 95.38 84 TYR A O 1
ATOM 638 N N . ALA A 1 85 ? 1.690 2.214 7.370 1.00 96.06 85 ALA A N 1
ATOM 639 C CA . ALA A 1 85 ? 0.961 1.750 8.546 1.00 96.06 85 ALA A CA 1
ATOM 640 C C . ALA A 1 85 ? 0.435 0.333 8.318 1.00 96.06 85 ALA A C 1
ATOM 642 O O . ALA A 1 85 ? 0.258 -0.086 7.179 1.00 96.06 85 ALA A O 1
ATOM 643 N N . VAL A 1 86 ? 0.164 -0.414 9.388 1.00 96.94 86 VAL A N 1
ATOM 644 C CA . VAL A 1 86 ? -0.506 -1.715 9.268 1.00 96.94 86 VAL A CA 1
ATOM 645 C C . VAL A 1 86 ? -2.016 -1.500 9.335 1.00 96.94 86 VAL A C 1
ATOM 647 O O . VAL A 1 86 ? -2.534 -0.959 10.311 1.00 96.94 86 VAL A O 1
ATOM 650 N N . ALA A 1 87 ? -2.699 -1.901 8.268 1.00 97.50 87 ALA A N 1
ATOM 651 C CA . ALA A 1 87 ? -4.142 -1.887 8.105 1.00 97.50 87 ALA A CA 1
ATOM 652 C C . ALA A 1 87 ? -4.712 -3.249 8.482 1.00 97.50 87 ALA A C 1
ATOM 654 O O . ALA A 1 87 ? -4.431 -4.240 7.814 1.00 97.50 87 ALA A O 1
ATOM 655 N N . GLU A 1 88 ? -5.519 -3.300 9.536 1.00 98.19 88 GLU A N 1
ATOM 656 C CA . GLU A 1 88 ? -6.164 -4.521 10.020 1.00 98.19 88 GLU A CA 1
ATOM 657 C C . GLU A 1 88 ? -7.635 -4.530 9.624 1.00 98.19 88 GLU A C 1
ATOM 659 O O . GLU A 1 88 ? -8.349 -3.548 9.840 1.00 98.19 88 GLU A O 1
ATOM 664 N N . ARG A 1 89 ? -8.103 -5.625 9.024 1.00 98.19 89 ARG A N 1
ATOM 665 C CA . ARG A 1 89 ? -9.489 -5.758 8.578 1.00 98.19 89 ARG A CA 1
ATOM 666 C C . ARG A 1 89 ? -10.416 -5.771 9.788 1.00 98.19 89 ARG A C 1
ATOM 668 O O . ARG A 1 89 ? -10.268 -6.595 10.684 1.00 98.19 89 ARG A O 1
ATOM 675 N N . ILE A 1 90 ? -11.416 -4.898 9.767 1.00 97.88 90 ILE A N 1
ATOM 676 C CA . ILE A 1 90 ? -12.449 -4.811 10.807 1.00 97.88 90 ILE A CA 1
ATOM 677 C C . ILE A 1 90 ? -13.838 -5.204 10.294 1.00 97.88 90 ILE A C 1
ATOM 679 O O . ILE A 1 90 ? -14.700 -5.559 11.092 1.00 97.88 90 ILE A O 1
ATOM 683 N N . ALA A 1 91 ? -14.069 -5.151 8.978 1.00 97.31 91 ALA A N 1
ATOM 684 C CA . ALA A 1 91 ? -15.335 -5.539 8.359 1.00 97.31 91 ALA A CA 1
ATOM 685 C C . ALA A 1 91 ? -15.162 -5.891 6.871 1.00 97.31 91 ALA A C 1
ATOM 687 O O . ALA A 1 91 ? -14.158 -5.537 6.248 1.00 97.31 91 ALA A O 1
ATOM 688 N N . GLY A 1 92 ? -16.168 -6.561 6.302 1.00 95.88 92 GLY A N 1
ATOM 689 C CA . GLY A 1 92 ? -16.201 -6.953 4.890 1.00 95.88 92 GLY A CA 1
ATOM 690 C C . GLY A 1 92 ? -15.426 -8.241 4.573 1.00 95.88 92 GLY A C 1
ATOM 691 O O . GLY A 1 92 ? -14.857 -8.862 5.483 1.00 95.88 92 GLY A O 1
ATOM 692 N N . PRO A 1 93 ? -15.428 -8.676 3.299 1.00 95.12 93 PRO A N 1
ATOM 693 C CA . PRO A 1 93 ? -14.713 -9.871 2.855 1.00 95.12 93 PRO A CA 1
ATOM 694 C C . PRO A 1 93 ? -13.193 -9.698 2.977 1.00 95.12 93 PRO A C 1
ATOM 696 O O . PRO A 1 93 ? -12.689 -8.606 3.214 1.00 95.12 93 PRO A O 1
ATOM 699 N N . ARG A 1 94 ? -12.429 -10.781 2.817 1.00 92.88 94 ARG A N 1
ATOM 700 C CA . ARG A 1 94 ? -10.974 -10.654 2.672 1.00 92.88 94 ARG A CA 1
ATOM 701 C C . ARG A 1 94 ? -10.659 -10.038 1.314 1.00 92.88 94 ARG A C 1
ATOM 703 O O . ARG A 1 94 ? -11.105 -10.543 0.285 1.00 92.88 94 ARG A O 1
ATOM 710 N N . LEU A 1 95 ? -9.854 -8.981 1.312 1.00 90.00 95 LEU A N 1
ATOM 711 C CA . LEU A 1 95 ? -9.174 -8.538 0.104 1.00 90.00 95 LEU A CA 1
ATOM 712 C C . LEU A 1 95 ? -8.007 -9.499 -0.119 1.00 90.00 95 LEU A C 1
ATOM 714 O O . LEU A 1 95 ? -7.166 -9.618 0.764 1.00 90.00 95 LEU A O 1
ATOM 718 N N . GLY A 1 96 ? -7.954 -10.203 -1.249 1.00 85.19 96 GLY A N 1
ATOM 719 C CA . GLY A 1 96 ? -6.909 -11.204 -1.487 1.00 85.19 96 GLY A CA 1
ATOM 720 C C . GLY A 1 96 ? -6.940 -12.349 -0.463 1.00 85.19 96 GLY A C 1
ATOM 721 O O . GLY A 1 96 ? -7.987 -12.955 -0.242 1.00 85.19 96 GLY A O 1
ATOM 722 N N . GLY A 1 97 ? -5.783 -12.663 0.130 1.00 87.25 97 GLY A N 1
ATOM 723 C CA . GLY A 1 97 ? -5.613 -13.792 1.058 1.00 87.25 97 GLY A CA 1
ATOM 724 C C . GLY A 1 97 ? -5.432 -13.426 2.535 1.00 87.25 97 GLY A C 1
ATOM 725 O O . GLY A 1 97 ? -5.488 -14.325 3.372 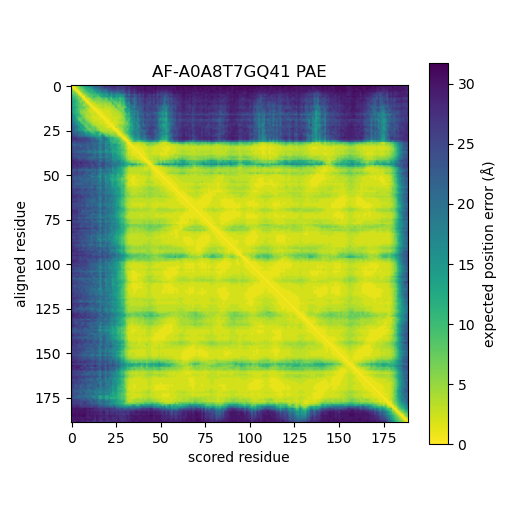1.00 87.25 97 GLY A O 1
ATOM 726 N N . ASP A 1 98 ? -5.239 -12.146 2.864 1.00 92.31 98 ASP A N 1
ATOM 727 C CA . ASP A 1 98 ? -4.834 -11.702 4.203 1.00 92.31 98 ASP A CA 1
ATOM 728 C C . ASP A 1 98 ? -5.885 -10.829 4.906 1.00 92.31 98 ASP A C 1
ATOM 730 O O . ASP A 1 98 ? -6.712 -10.164 4.278 1.00 92.31 98 ASP A O 1
ATOM 734 N N . ASP A 1 99 ? -5.828 -10.826 6.241 1.00 95.81 99 ASP A N 1
ATOM 735 C CA . ASP A 1 99 ? -6.638 -9.958 7.107 1.00 95.81 99 ASP A CA 1
ATOM 736 C C . ASP A 1 99 ? -5.924 -8.648 7.469 1.00 95.81 99 ASP A C 1
ATOM 738 O O . ASP A 1 99 ? -6.542 -7.744 8.029 1.00 95.81 99 ASP A O 1
ATOM 742 N N . SER A 1 100 ? -4.637 -8.519 7.149 1.00 97.25 100 SER A N 1
ATOM 743 C CA . SER A 1 100 ? -3.871 -7.309 7.421 1.00 97.25 100 SER A CA 1
ATOM 744 C C . SER A 1 100 ? -2.832 -7.010 6.345 1.00 97.25 100 SER A C 1
ATOM 746 O O . SER A 1 100 ? -2.195 -7.905 5.785 1.00 97.25 100 SER A O 1
ATOM 748 N N . TYR A 1 101 ? -2.653 -5.720 6.067 1.00 98.06 101 TYR A N 1
ATOM 749 C CA . TYR A 1 101 ? -1.776 -5.212 5.017 1.00 98.06 101 TYR A CA 1
ATOM 750 C C . TYR A 1 101 ? -0.901 -4.075 5.543 1.00 98.06 101 TYR A C 1
ATOM 752 O O . TYR A 1 101 ? -1.397 -3.154 6.181 1.00 98.06 101 TYR A O 1
ATOM 760 N N . ALA A 1 102 ? 0.396 -4.100 5.249 1.00 97.31 102 ALA A N 1
ATOM 761 C CA . ALA A 1 102 ? 1.223 -2.905 5.270 1.00 97.31 102 ALA A CA 1
ATOM 762 C C . ALA A 1 102 ? 0.761 -1.983 4.131 1.00 97.31 102 ALA A C 1
ATOM 764 O O . ALA A 1 102 ? 0.870 -2.319 2.950 1.00 97.31 102 ALA A O 1
ATOM 765 N N . PHE A 1 103 ? 0.196 -0.846 4.514 1.00 97.81 103 PHE A N 1
ATOM 766 C CA . PHE A 1 103 ? -0.329 0.189 3.640 1.00 97.81 103 PHE A CA 1
ATOM 767 C C . PHE A 1 103 ? 0.651 1.354 3.557 1.00 97.81 103 PHE A C 1
ATOM 769 O O . PHE A 1 103 ? 1.103 1.864 4.583 1.00 97.81 103 PHE A O 1
ATOM 776 N N . PHE A 1 104 ? 0.930 1.811 2.343 1.00 97.44 104 PHE A N 1
ATOM 777 C CA . PHE A 1 104 ? 1.690 3.030 2.087 1.00 97.44 104 PHE A CA 1
ATOM 778 C C . PHE A 1 104 ? 1.197 3.697 0.804 1.00 97.44 104 PHE A C 1
ATOM 780 O O . PHE A 1 104 ? 0.687 3.047 -0.111 1.00 97.44 104 PHE A O 1
ATOM 787 N N . LEU A 1 105 ? 1.330 5.019 0.740 1.00 97.94 105 LEU A N 1
ATOM 788 C CA . LEU A 1 105 ? 1.002 5.790 -0.455 1.00 97.94 105 LEU A CA 1
ATOM 789 C C . LEU A 1 105 ? 2.254 5.940 -1.307 1.00 97.94 105 LEU A C 1
ATOM 791 O O . LEU A 1 105 ? 3.265 6.460 -0.830 1.00 97.94 105 LEU A O 1
ATOM 795 N N . LEU A 1 106 ? 2.171 5.504 -2.562 1.00 97.69 106 LEU A N 1
ATOM 796 C CA . LEU A 1 106 ? 3.277 5.571 -3.506 1.00 97.69 106 LEU A CA 1
ATOM 797 C C . LEU A 1 106 ? 2.960 6.591 -4.600 1.00 97.69 106 LEU A C 1
ATOM 799 O O . LEU A 1 106 ? 1.990 6.433 -5.341 1.00 97.69 106 LEU A O 1
ATOM 803 N N . ARG A 1 107 ? 3.769 7.647 -4.684 1.00 97.94 107 ARG A N 1
ATOM 804 C CA . ARG A 1 107 ? 3.573 8.799 -5.566 1.00 97.94 107 ARG A CA 1
ATOM 805 C C . ARG A 1 107 ? 4.585 8.796 -6.709 1.00 97.94 107 ARG A C 1
ATOM 807 O O . ARG A 1 107 ? 5.789 8.717 -6.473 1.00 97.94 107 ARG A O 1
ATOM 814 N N . GLY A 1 108 ? 4.096 8.921 -7.935 1.00 96.75 108 GLY A N 1
ATOM 815 C CA . GLY A 1 108 ? 4.906 9.102 -9.134 1.00 96.75 108 GLY A CA 1
ATOM 816 C C . GLY A 1 108 ? 5.387 10.539 -9.330 1.00 96.75 108 GLY A C 1
ATOM 817 O O . GLY A 1 108 ? 4.941 11.470 -8.654 1.00 96.75 108 GLY A O 1
ATOM 818 N N . SER A 1 109 ? 6.275 10.737 -10.299 1.00 94.94 109 SER A N 1
ATOM 819 C CA . SER A 1 109 ? 6.872 12.048 -10.611 1.00 94.94 109 SER A CA 1
ATOM 820 C C . SER A 1 109 ? 5.865 13.122 -11.045 1.00 94.94 109 SER A C 1
ATOM 822 O O . SER A 1 109 ? 6.117 14.307 -10.839 1.00 94.94 109 SER A O 1
ATOM 824 N N . ASN A 1 110 ? 4.707 12.735 -11.587 1.00 93.88 110 ASN A N 1
ATOM 825 C CA . ASN A 1 110 ? 3.624 13.652 -11.968 1.00 93.88 110 ASN A CA 1
ATOM 826 C C . ASN A 1 110 ? 2.590 13.902 -10.847 1.00 93.88 110 ASN A C 1
ATOM 828 O O . ASN A 1 110 ? 1.565 14.533 -11.093 1.00 93.88 110 ASN A O 1
ATOM 832 N N . GLY A 1 111 ? 2.817 13.377 -9.638 1.00 94.94 111 GLY A N 1
ATOM 833 C CA . GLY A 1 111 ? 1.884 13.472 -8.511 1.00 94.94 111 GLY A CA 1
ATOM 834 C C . GLY A 1 111 ? 0.798 12.392 -8.475 1.00 94.94 111 GLY A C 1
ATOM 835 O O . GLY A 1 111 ? 0.100 12.276 -7.465 1.00 94.94 111 GLY A O 1
ATOM 836 N N . PHE A 1 112 ? 0.675 11.557 -9.514 1.00 96.56 112 PHE A N 1
ATOM 837 C CA . PHE A 1 112 ? -0.222 10.404 -9.493 1.00 96.56 112 PHE A CA 1
ATOM 838 C C . PHE A 1 112 ? 0.158 9.474 -8.340 1.00 96.56 112 PHE A C 1
ATOM 840 O O . PHE A 1 112 ? 1.324 9.116 -8.182 1.00 96.56 112 PHE A O 1
ATOM 847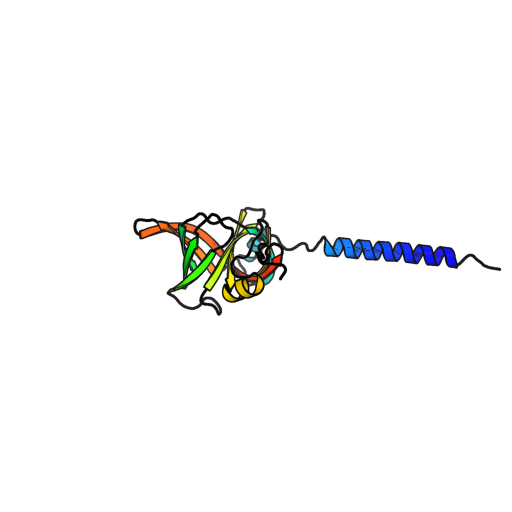 N N . THR A 1 113 ? -0.816 9.113 -7.509 1.00 97.50 113 THR A N 1
ATOM 848 C CA . THR A 1 113 ? -0.578 8.374 -6.265 1.00 97.5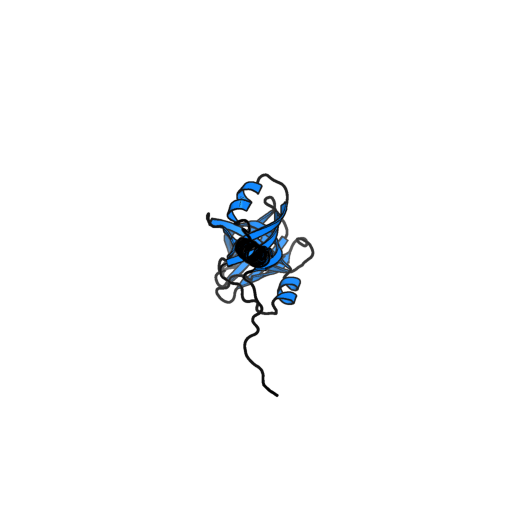0 113 THR A CA 1
ATOM 849 C C . THR A 1 113 ? -1.438 7.123 -6.231 1.00 97.50 113 THR A C 1
ATOM 851 O O . THR A 1 113 ? -2.627 7.181 -6.540 1.00 97.50 113 THR A O 1
ATOM 854 N N . VAL A 1 114 ? -0.842 6.002 -5.831 1.00 97.81 114 VAL A N 1
ATOM 855 C CA . VAL A 1 114 ? -1.530 4.721 -5.641 1.00 97.81 114 VAL A CA 1
ATOM 856 C C . VAL A 1 114 ? -1.512 4.309 -4.171 1.00 97.81 114 VAL A C 1
ATOM 858 O O . VAL A 1 114 ? -0.566 4.609 -3.437 1.00 97.81 114 VAL A O 1
ATOM 861 N N . ALA A 1 115 ? -2.549 3.587 -3.752 1.00 98.12 115 ALA A N 1
ATOM 862 C CA . ALA A 1 115 ? -2.576 2.884 -2.477 1.00 98.12 115 ALA A CA 1
ATOM 863 C C . ALA A 1 115 ? -1.865 1.538 -2.640 1.00 98.12 115 ALA A C 1
ATOM 865 O O . ALA A 1 115 ? -2.408 0.620 -3.260 1.00 98.12 115 ALA A O 1
ATOM 866 N N . ALA A 1 116 ? -0.654 1.424 -2.100 1.00 98.12 116 ALA A N 1
ATOM 867 C CA . ALA A 1 116 ? 0.109 0.189 -2.124 1.00 98.12 116 ALA A CA 1
ATOM 868 C C . ALA A 1 116 ? -0.244 -0.675 -0.905 1.00 98.12 116 ALA A C 1
ATOM 870 O O . ALA A 1 116 ? -0.209 -0.204 0.233 1.00 98.12 116 ALA A O 1
ATOM 871 N N . LEU A 1 117 ? -0.601 -1.937 -1.153 1.00 98.06 117 LEU A N 1
ATOM 872 C CA . LEU A 1 117 ? -1.006 -2.900 -0.130 1.00 98.06 117 LEU A CA 1
ATOM 873 C C . LEU A 1 117 ? -0.125 -4.137 -0.203 1.00 98.06 117 LEU A C 1
ATOM 875 O O . LEU A 1 117 ? -0.200 -4.889 -1.170 1.00 98.06 117 LEU A O 1
ATOM 879 N N . PHE A 1 118 ? 0.676 -4.369 0.832 1.00 97.69 118 PHE A N 1
ATOM 880 C CA . PHE A 1 118 ? 1.515 -5.558 0.955 1.00 97.69 118 PHE A CA 1
ATOM 881 C C . PHE A 1 118 ? 1.063 -6.392 2.152 1.00 97.69 118 PHE A C 1
ATOM 883 O O . PHE A 1 118 ? 0.859 -5.837 3.223 1.00 97.69 118 PHE A O 1
ATOM 890 N N . SER A 1 119 ? 0.894 -7.707 2.003 1.00 97.00 119 SER A N 1
ATOM 891 C CA . SER A 1 119 ? 0.591 -8.631 3.110 1.00 97.00 119 SER A CA 1
ATOM 892 C C . SER A 1 119 ? 1.418 -8.303 4.360 1.00 97.00 119 SER A C 1
ATOM 894 O O . SER A 1 119 ? 2.647 -8.397 4.324 1.00 97.00 119 SER A O 1
ATOM 896 N N . ALA A 1 120 ? 0.772 -7.918 5.469 1.00 95.94 120 ALA A N 1
ATOM 897 C CA . ALA A 1 120 ? 1.492 -7.471 6.667 1.00 95.94 120 ALA A CA 1
ATOM 898 C C . ALA A 1 120 ? 2.363 -8.593 7.247 1.00 95.94 120 ALA A C 1
ATOM 900 O O . ALA A 1 120 ? 3.496 -8.354 7.663 1.00 95.94 120 ALA A O 1
ATOM 901 N N . ARG A 1 121 ? 1.863 -9.834 7.197 1.00 94.56 121 ARG A N 1
ATOM 902 C CA . ARG A 1 121 ? 2.606 -11.031 7.601 1.00 94.56 121 ARG A CA 1
ATOM 903 C C . ARG A 1 121 ? 3.877 -11.208 6.773 1.00 94.56 121 ARG A C 1
ATOM 905 O O . ARG A 1 121 ? 4.947 -11.446 7.327 1.00 94.56 121 ARG A O 1
ATOM 912 N N . THR A 1 122 ? 3.759 -11.095 5.453 1.00 93.94 122 THR A N 1
ATOM 913 C CA . THR A 1 122 ? 4.891 -11.265 4.530 1.00 93.94 122 THR A CA 1
ATOM 914 C C . THR A 1 122 ? 5.898 -10.129 4.690 1.00 93.94 122 THR A C 1
ATOM 916 O O . THR A 1 122 ? 7.097 -10.374 4.793 1.00 93.94 122 THR A O 1
ATOM 919 N N . PHE A 1 123 ? 5.409 -8.894 4.799 1.00 93.75 123 PHE A N 1
ATOM 920 C CA . PHE A 1 123 ? 6.221 -7.707 5.044 1.00 93.75 123 PHE A CA 1
ATOM 921 C C . PHE A 1 123 ? 7.045 -7.839 6.333 1.00 93.75 123 PHE A C 1
ATOM 923 O O . PHE A 1 123 ? 8.266 -7.708 6.301 1.00 93.75 123 PHE A O 1
ATOM 930 N N . GLN A 1 124 ? 6.414 -8.208 7.451 1.00 92.25 124 GLN A N 1
ATOM 931 C CA . GLN A 1 124 ? 7.117 -8.416 8.721 1.00 92.25 124 GLN A CA 1
ATOM 932 C C . GLN A 1 124 ? 8.084 -9.604 8.679 1.00 92.25 124 GLN A C 1
ATOM 934 O O . GLN A 1 124 ? 9.153 -9.548 9.282 1.00 92.25 124 GLN A O 1
ATOM 939 N N . SER A 1 125 ? 7.749 -10.672 7.950 1.00 91.56 125 SER A N 1
ATOM 940 C CA . SER A 1 125 ? 8.647 -11.819 7.793 1.00 91.56 125 SER A CA 1
ATOM 941 C C . SER A 1 125 ? 9.928 -11.468 7.033 1.00 91.56 125 SER A C 1
ATOM 943 O O . SER A 1 125 ? 10.962 -12.070 7.311 1.00 91.56 125 SER A O 1
ATOM 945 N N . PHE A 1 126 ? 9.870 -10.543 6.070 1.00 90.12 126 PHE A N 1
ATOM 946 C CA . PHE A 1 126 ? 11.042 -10.135 5.288 1.00 90.12 126 PHE A CA 1
ATOM 947 C C . PHE A 1 126 ? 11.846 -9.012 5.943 1.00 90.12 126 PHE A C 1
ATOM 949 O O . PHE A 1 126 ? 13.073 -9.033 5.876 1.00 90.12 126 PHE A O 1
ATOM 956 N N . TYR A 1 127 ? 11.177 -8.039 6.565 1.00 89.81 127 TYR A N 1
ATOM 957 C CA . TYR A 1 127 ? 11.815 -6.804 7.036 1.00 89.81 127 TYR A CA 1
ATOM 958 C C . TYR A 1 127 ? 11.778 -6.639 8.565 1.00 89.81 127 TYR A C 1
ATOM 960 O O . TYR A 1 127 ? 12.260 -5.642 9.099 1.00 89.81 127 TYR A O 1
ATOM 968 N N . GLY A 1 128 ? 11.249 -7.618 9.297 1.00 88.69 128 GLY A N 1
ATOM 969 C CA . GLY A 1 128 ? 11.149 -7.580 10.752 1.00 88.69 128 GLY A CA 1
ATOM 970 C C . GLY A 1 128 ? 9.965 -6.749 11.268 1.00 88.69 128 GLY A C 1
ATOM 971 O O . GLY A 1 128 ? 9.107 -6.319 10.498 1.00 88.69 128 GLY A O 1
ATOM 972 N N . PRO A 1 129 ? 9.884 -6.532 12.593 1.00 85.06 129 PRO A N 1
ATOM 973 C CA . PRO A 1 129 ? 8.731 -5.893 13.231 1.00 85.06 129 PRO A CA 1
ATOM 974 C C . PRO A 1 129 ? 8.664 -4.372 13.031 1.00 85.06 129 PRO A C 1
ATOM 976 O O . PRO A 1 129 ? 7.587 -3.799 13.173 1.00 85.06 129 PRO A O 1
ATOM 979 N N . GLN A 1 130 ? 9.787 -3.715 12.716 1.00 85.56 130 GLN A N 1
ATOM 980 C CA . GLN A 1 130 ? 9.856 -2.263 12.499 1.00 85.56 130 GLN A CA 1
ATOM 981 C C . GLN A 1 130 ? 10.606 -1.898 11.203 1.00 85.56 130 GLN A C 1
ATOM 983 O O . GLN A 1 130 ? 11.641 -1.244 11.251 1.00 85.56 130 GLN A O 1
ATOM 988 N N . PRO A 1 131 ? 10.127 -2.302 10.015 1.00 88.44 131 PRO A N 1
ATOM 989 C CA . PRO A 1 131 ? 10.833 -2.027 8.764 1.00 88.44 131 PRO A CA 1
ATOM 990 C C . PRO A 1 131 ? 11.143 -0.540 8.566 1.00 88.44 131 PRO A C 1
ATOM 992 O O . PRO A 1 131 ? 10.292 0.316 8.822 1.00 88.44 131 PRO A O 1
ATOM 995 N N . ILE A 1 132 ? 12.347 -0.241 8.077 1.00 90.06 132 ILE A N 1
ATOM 996 C CA . ILE A 1 132 ? 12.729 1.098 7.630 1.00 90.06 132 ILE A CA 1
ATOM 997 C C . ILE A 1 132 ? 12.430 1.164 6.139 1.00 90.06 132 ILE A C 1
ATOM 999 O O . ILE A 1 132 ? 12.924 0.356 5.350 1.00 90.06 132 ILE A O 1
ATOM 1003 N N . MET A 1 133 ? 11.587 2.117 5.765 1.00 92.62 133 MET A N 1
ATOM 1004 C CA . MET A 1 133 ? 11.217 2.370 4.382 1.00 92.62 133 MET A CA 1
ATOM 1005 C C . MET A 1 133 ? 11.763 3.733 3.983 1.00 92.62 133 MET A C 1
ATOM 1007 O O . MET A 1 133 ? 11.537 4.730 4.669 1.00 92.62 133 MET A O 1
ATOM 1011 N N . GLU A 1 134 ? 12.524 3.753 2.900 1.00 92.62 134 GLU A N 1
ATOM 1012 C CA . GLU A 1 134 ? 13.108 4.961 2.347 1.00 92.62 134 GLU A CA 1
ATOM 1013 C C . GLU A 1 134 ? 12.032 5.823 1.676 1.00 92.62 134 GLU A C 1
ATOM 1015 O O . GLU A 1 134 ? 10.896 5.404 1.421 1.00 92.62 134 GLU A O 1
ATOM 1020 N N . SER A 1 135 ? 12.399 7.069 1.396 1.00 92.69 135 SER A N 1
ATOM 1021 C CA . SER A 1 135 ? 11.540 8.022 0.697 1.00 92.69 135 SER A CA 1
ATOM 1022 C C . SER A 1 135 ? 11.263 7.612 -0.747 1.00 92.69 135 SER A C 1
ATOM 1024 O O . SER A 1 135 ? 10.240 8.007 -1.294 1.00 92.69 135 SER A O 1
ATOM 1026 N N . GLU A 1 136 ? 12.136 6.815 -1.359 1.00 95.25 136 GLU A N 1
ATOM 1027 C CA . GLU A 1 136 ? 11.945 6.218 -2.676 1.00 95.25 136 GLU A CA 1
ATOM 1028 C C . GLU A 1 136 ? 11.988 4.697 -2.557 1.00 95.25 136 GLU A C 1
ATOM 1030 O O . GLU A 1 136 ? 12.884 4.143 -1.925 1.00 95.25 136 GLU A O 1
ATOM 1035 N N . VAL A 1 137 ? 11.018 4.020 -3.168 1.00 95.81 137 VAL A N 1
ATOM 1036 C CA . VAL A 1 137 ? 10.930 2.559 -3.143 1.00 95.81 137 VAL A CA 1
ATOM 1037 C C . VAL A 1 137 ? 10.599 2.011 -4.519 1.00 95.81 137 VAL A C 1
ATOM 1039 O O . VAL A 1 137 ? 9.923 2.657 -5.328 1.00 95.81 137 VAL A O 1
ATOM 1042 N N . VAL A 1 138 ? 11.037 0.779 -4.756 1.00 95.75 138 VAL A N 1
ATOM 1043 C CA . VAL A 1 138 ? 10.669 0.007 -5.941 1.00 95.75 138 VAL A CA 1
ATOM 1044 C C . VAL A 1 138 ? 9.860 -1.197 -5.494 1.00 95.75 138 VAL A C 1
ATOM 1046 O O . VAL A 1 138 ? 10.330 -2.010 -4.700 1.00 95.75 138 VAL A O 1
ATOM 1049 N N . VAL A 1 139 ? 8.646 -1.335 -6.015 1.00 96.81 139 VAL A N 1
ATOM 1050 C CA . VAL A 1 139 ? 7.727 -2.424 -5.677 1.00 96.81 139 VAL A CA 1
ATOM 1051 C C . VAL A 1 139 ? 7.334 -3.201 -6.920 1.00 96.81 139 VAL A C 1
ATOM 1053 O O . VAL A 1 139 ? 7.187 -2.635 -7.999 1.00 96.81 139 VAL A O 1
ATOM 1056 N N . SER A 1 140 ? 7.153 -4.507 -6.765 1.00 96.75 140 SER A N 1
ATOM 1057 C CA . SER A 1 140 ? 6.596 -5.392 -7.781 1.00 96.75 140 SER A CA 1
ATOM 1058 C C . SER A 1 140 ? 5.233 -5.896 -7.335 1.00 96.75 140 SER A C 1
ATOM 1060 O O . SER A 1 140 ? 5.055 -6.232 -6.159 1.00 96.75 140 SER A O 1
ATOM 1062 N N . GLY A 1 141 ? 4.276 -5.959 -8.255 1.00 96.62 141 GLY A N 1
ATOM 1063 C CA . GLY A 1 141 ? 2.951 -6.457 -7.927 1.00 96.62 141 GLY A CA 1
ATOM 1064 C C . GLY A 1 141 ? 1.914 -6.336 -9.034 1.00 96.62 141 GLY A C 1
ATOM 1065 O O . GLY A 1 141 ? 2.219 -6.367 -10.231 1.00 96.62 141 GLY A O 1
ATOM 1066 N N . THR A 1 142 ? 0.661 -6.215 -8.608 1.00 96.00 142 THR A N 1
ATOM 1067 C CA . THR A 1 142 ? -0.517 -6.124 -9.466 1.00 96.00 142 THR A CA 1
ATOM 1068 C C . THR A 1 142 ? -1.196 -4.773 -9.300 1.00 96.00 142 THR A C 1
ATOM 1070 O O . THR A 1 142 ? -1.683 -4.437 -8.222 1.00 96.00 142 THR A O 1
ATOM 1073 N N . TYR A 1 143 ? -1.293 -4.021 -10.392 1.00 95.94 143 TYR A N 1
ATOM 1074 C CA . TYR A 1 143 ? -2.075 -2.793 -10.448 1.00 95.94 143 TYR A CA 1
ATOM 1075 C C . TYR A 1 143 ? -3.528 -3.112 -10.802 1.00 95.94 143 TYR A C 1
ATOM 1077 O O . TYR A 1 143 ? -3.785 -3.806 -11.788 1.00 95.94 143 TYR A O 1
ATOM 1085 N N . ASN A 1 144 ? -4.479 -2.608 -10.017 1.00 94.56 144 ASN A N 1
ATOM 1086 C CA . ASN A 1 144 ? -5.902 -2.733 -10.310 1.00 94.56 144 ASN A CA 1
ATOM 1087 C C . ASN A 1 144 ? -6.563 -1.343 -10.333 1.00 94.56 144 ASN A C 1
ATOM 1089 O O . ASN A 1 144 ? -6.922 -0.824 -9.274 1.00 94.56 144 ASN A O 1
ATOM 1093 N N . PRO A 1 145 ? -6.754 -0.740 -11.520 1.00 91.06 145 PRO A N 1
ATOM 1094 C CA . PRO A 1 145 ? -7.337 0.597 -11.639 1.00 91.06 145 PRO A CA 1
ATOM 1095 C C . PRO A 1 145 ? -8.835 0.636 -11.311 1.00 91.06 145 PRO A C 1
ATOM 1097 O O . PRO A 1 145 ? -9.353 1.694 -10.970 1.00 91.06 145 PRO A O 1
ATOM 1100 N N . GLN A 1 146 ? -9.529 -0.506 -11.377 1.00 92.12 146 GLN A N 1
ATOM 1101 C CA . GLN A 1 146 ? -10.961 -0.609 -11.073 1.00 92.12 146 GLN A CA 1
ATOM 1102 C C . GLN A 1 146 ? -11.239 -0.702 -9.568 1.00 92.12 146 GLN A C 1
ATOM 1104 O O . GLN A 1 146 ? -12.379 -0.545 -9.134 1.00 92.12 146 GLN A O 1
ATOM 1109 N N . LEU A 1 147 ? -10.207 -0.972 -8.764 1.00 93.94 147 LEU A N 1
ATOM 1110 C CA . LEU A 1 147 ? -10.311 -1.037 -7.316 1.00 93.94 147 LEU A CA 1
ATOM 1111 C C . LEU A 1 147 ? -9.797 0.267 -6.705 1.00 93.94 147 LEU A C 1
ATOM 1113 O O . LEU A 1 147 ? -8.615 0.596 -6.807 1.00 93.94 147 LEU A O 1
ATOM 1117 N N . THR A 1 148 ? -10.690 0.991 -6.035 1.00 95.69 148 THR A N 1
ATOM 1118 C CA . THR A 1 148 ? -10.371 2.257 -5.368 1.00 95.69 148 THR A CA 1
ATOM 1119 C C . THR A 1 148 ? -10.260 2.061 -3.861 1.00 95.69 148 THR A C 1
ATOM 1121 O O . THR A 1 148 ? -11.157 1.510 -3.218 1.00 95.69 148 THR A O 1
ATOM 1124 N N . ALA A 1 149 ? -9.162 2.550 -3.298 1.00 97.69 149 ALA A N 1
ATOM 1125 C CA . ALA A 1 149 ? -8.946 2.719 -1.875 1.00 97.69 149 ALA A CA 1
ATOM 1126 C C . ALA A 1 149 ? -9.362 4.131 -1.454 1.00 97.69 149 ALA A C 1
ATOM 1128 O O . ALA A 1 149 ? -8.798 5.116 -1.928 1.00 97.69 149 ALA A O 1
ATOM 1129 N N . ARG A 1 150 ? -10.319 4.230 -0.532 1.00 98.38 150 ARG A N 1
ATOM 1130 C CA . ARG A 1 150 ? -10.698 5.485 0.121 1.00 98.38 150 ARG A CA 1
ATOM 1131 C C . ARG A 1 150 ? -10.072 5.535 1.503 1.00 98.38 150 ARG A C 1
ATOM 1133 O O . ARG A 1 150 ? -10.344 4.668 2.336 1.00 98.38 150 ARG A O 1
ATOM 1140 N N . LEU A 1 151 ? -9.240 6.539 1.741 1.00 98.12 151 LEU A N 1
ATOM 1141 C CA . LEU A 1 151 ? -8.584 6.754 3.023 1.00 98.12 151 LEU A CA 1
ATOM 1142 C C . LEU A 1 151 ? -9.330 7.837 3.798 1.00 98.12 151 LEU A C 1
ATOM 1144 O O . LEU A 1 151 ? -9.456 8.963 3.323 1.00 98.12 151 LEU A O 1
ATOM 1148 N N . TYR A 1 152 ? -9.782 7.515 5.002 1.00 97.88 152 TYR A N 1
ATOM 1149 C CA . TYR A 1 152 ? -10.424 8.452 5.914 1.00 97.88 152 TYR A CA 1
ATOM 1150 C C . TYR A 1 152 ? -9.586 8.623 7.175 1.00 97.88 152 TYR A C 1
ATOM 1152 O O . TYR A 1 152 ? -9.127 7.633 7.735 1.00 97.88 152 TYR A O 1
ATOM 1160 N N . LEU A 1 153 ? -9.446 9.854 7.654 1.00 96.38 153 LEU A N 1
ATOM 1161 C CA . LEU A 1 153 ? -8.952 10.157 8.993 1.00 96.38 153 LEU A CA 1
ATOM 1162 C C . LEU A 1 153 ? -10.145 10.165 9.952 1.00 96.38 153 LEU A C 1
ATOM 1164 O O . LEU A 1 153 ? -11.142 10.842 9.690 1.00 96.38 153 LEU A O 1
ATOM 1168 N N . LEU A 1 154 ? -10.053 9.412 11.044 1.00 95.44 154 LEU A N 1
ATOM 1169 C CA . LEU A 1 154 ? -11.037 9.442 12.121 1.00 95.44 154 LEU A CA 1
ATOM 1170 C C . LEU A 1 154 ? -10.793 10.666 12.995 1.00 95.44 154 LEU A C 1
ATOM 1172 O O . LEU A 1 154 ? -9.690 10.873 13.506 1.00 95.44 154 LEU A O 1
ATOM 1176 N N . THR A 1 155 ? -11.829 11.479 13.160 1.00 92.25 155 THR A N 1
ATOM 1177 C CA . THR A 1 155 ? -11.779 12.653 14.026 1.00 92.25 155 THR A CA 1
ATOM 1178 C C . THR A 1 155 ? -12.087 12.259 15.476 1.00 92.25 155 THR A C 1
ATOM 1180 O O . THR A 1 155 ? -12.769 11.258 15.716 1.00 92.25 155 THR A O 1
ATOM 1183 N N . PRO A 1 156 ? -11.591 13.013 16.478 1.00 88.00 156 PRO A N 1
ATOM 1184 C CA . PRO A 1 156 ? -11.778 12.666 17.893 1.00 88.00 156 PRO A CA 1
ATOM 1185 C C . PRO A 1 156 ? -13.242 12.591 18.354 1.00 88.00 156 PRO A C 1
ATOM 1187 O O . PRO A 1 156 ? -13.541 11.935 19.345 1.00 88.00 156 PRO A O 1
ATOM 1190 N N . ASP A 1 157 ? -14.151 13.254 17.641 1.00 90.62 157 ASP A N 1
ATOM 1191 C CA . ASP A 1 157 ? -15.599 13.265 17.873 1.00 90.62 157 ASP A CA 1
ATOM 1192 C C . ASP A 1 157 ? -16.333 12.054 17.258 1.00 90.62 157 ASP A C 1
ATOM 1194 O O . ASP A 1 157 ? -17.558 11.975 17.317 1.00 90.62 157 ASP A O 1
ATOM 1198 N N . GLY A 1 158 ? -15.602 11.100 16.671 1.00 84.25 158 GLY A N 1
ATOM 1199 C CA . GLY A 1 158 ? -16.167 9.921 16.008 1.00 84.25 158 GLY A CA 1
ATOM 1200 C C . GLY A 1 158 ? -16.589 10.162 14.555 1.00 84.25 158 GLY A C 1
ATOM 1201 O O . GLY A 1 158 ? -17.120 9.253 13.914 1.00 84.25 158 GLY A O 1
ATOM 1202 N N . GLY A 1 159 ? -16.339 11.360 14.020 1.00 92.56 159 GLY A N 1
ATOM 1203 C CA . GLY A 1 159 ? -16.484 11.655 12.600 1.00 92.56 159 GLY A CA 1
ATOM 1204 C C . GLY A 1 159 ? -15.386 11.022 11.734 1.00 92.56 159 GLY A C 1
ATOM 1205 O O . GLY A 1 159 ? -14.440 10.384 12.205 1.00 92.56 159 GLY A O 1
ATOM 1206 N N . ARG A 1 160 ? -15.520 11.200 10.417 1.00 94.62 160 ARG A N 1
ATOM 1207 C CA . ARG A 1 160 ? -14.513 10.782 9.435 1.00 94.62 160 ARG A CA 1
ATOM 1208 C C . ARG A 1 160 ? -14.335 11.843 8.358 1.00 94.62 160 ARG A C 1
ATOM 1210 O O . ARG A 1 160 ? -15.318 12.335 7.808 1.00 94.62 160 ARG A O 1
ATOM 1217 N N . VAL A 1 161 ? -13.088 12.146 8.020 1.00 96.12 161 VAL A N 1
ATOM 1218 C CA . VAL A 1 161 ? -12.719 13.085 6.952 1.00 96.12 161 VAL A CA 1
ATOM 1219 C C . VAL A 1 161 ? -12.041 12.305 5.839 1.00 96.12 161 VAL A C 1
ATOM 1221 O O . VAL A 1 161 ? -11.092 11.569 6.099 1.00 96.12 161 VAL A O 1
ATOM 1224 N N . LEU A 1 162 ? -12.524 12.441 4.602 1.00 96.81 162 LEU A N 1
ATOM 1225 C CA . LEU A 1 162 ? -11.874 11.829 3.443 1.00 96.81 162 LEU A CA 1
ATOM 1226 C C . LEU A 1 1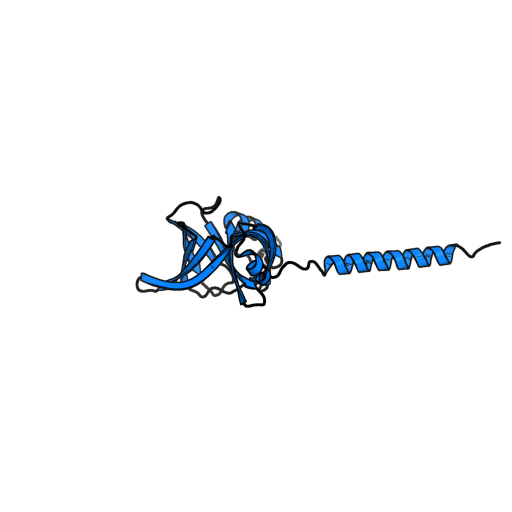62 ? -10.524 12.518 3.202 1.00 96.81 162 LEU A C 1
ATOM 1228 O O . LEU A 1 162 ? -10.475 13.716 2.944 1.00 96.81 162 LEU A O 1
ATOM 1232 N N . VAL A 1 163 ? -9.444 11.747 3.293 1.00 96.00 163 VAL A N 1
ATOM 1233 C CA . VAL A 1 163 ? -8.066 12.194 3.040 1.00 96.00 163 VAL A CA 1
ATOM 1234 C C . VAL A 1 163 ? -7.743 12.087 1.555 1.00 96.00 163 VAL A C 1
ATOM 1236 O O . VAL A 1 163 ? -7.092 12.966 0.997 1.00 96.00 163 VAL A O 1
ATOM 1239 N N . GLY A 1 164 ? -8.216 11.023 0.906 1.00 96.88 164 GLY A N 1
ATOM 1240 C CA . GLY A 1 164 ? -8.029 10.835 -0.524 1.00 96.88 164 GLY A CA 1
ATOM 1241 C C . GLY A 1 164 ? -8.616 9.533 -1.047 1.00 96.88 164 GLY A C 1
ATOM 1242 O O . GLY A 1 164 ? -8.956 8.622 -0.285 1.00 96.88 164 GLY A O 1
ATOM 1243 N N . GLU A 1 165 ? -8.715 9.468 -2.370 1.00 97.31 165 GLU A N 1
ATOM 1244 C CA . GLU A 1 165 ? -9.096 8.278 -3.122 1.00 97.31 165 GLU A CA 1
ATOM 1245 C C . GLU A 1 165 ? -7.954 7.903 -4.063 1.00 97.31 165 GLU A C 1
ATOM 1247 O O . GLU A 1 165 ? -7.434 8.750 -4.791 1.00 97.31 165 GLU A O 1
ATOM 1252 N N . TYR A 1 166 ? -7.553 6.635 -4.035 1.00 97.19 166 TYR A N 1
ATOM 1253 C CA . TYR A 1 166 ? -6.380 6.156 -4.756 1.00 97.19 166 TYR A CA 1
ATOM 1254 C C . TYR A 1 166 ? -6.689 4.825 -5.444 1.00 97.19 166 TYR A C 1
ATOM 1256 O O . TYR A 1 166 ? -7.325 3.962 -4.834 1.00 97.19 166 TYR A O 1
ATOM 1264 N N . PRO A 1 167 ? -6.230 4.596 -6.683 1.00 96.50 167 PRO A N 1
ATOM 1265 C CA . PRO A 1 167 ? -6.265 3.264 -7.263 1.00 96.50 167 PRO A CA 1
ATOM 1266 C C . PRO A 1 167 ? -5.301 2.335 -6.516 1.00 96.50 167 PRO A C 1
ATOM 1268 O O . PRO A 1 167 ? -4.295 2.776 -5.950 1.00 96.50 167 PRO A O 1
ATOM 1271 N N . VAL A 1 168 ? -5.624 1.043 -6.497 1.00 96.94 168 VAL A N 1
ATOM 1272 C CA . VAL A 1 168 ? -4.908 0.058 -5.681 1.00 96.94 168 VAL A CA 1
ATOM 1273 C C . VAL A 1 168 ? -3.772 -0.605 -6.453 1.00 96.94 168 VAL A C 1
ATOM 1275 O O . VAL A 1 168 ? -3.924 -1.040 -7.597 1.00 96.94 168 VAL A O 1
ATOM 1278 N N . PHE A 1 169 ? -2.635 -0.744 -5.779 1.00 97.62 169 PHE A N 1
ATOM 1279 C CA . PHE A 1 169 ? -1.513 -1.564 -6.208 1.00 97.62 169 PHE A CA 1
ATOM 1280 C C . PHE A 1 169 ? -1.248 -2.641 -5.148 1.00 97.62 169 PHE A C 1
ATOM 1282 O O . PHE A 1 169 ? -0.767 -2.354 -4.053 1.00 97.62 169 PHE A O 1
ATOM 1289 N N . MET A 1 170 ? -1.577 -3.893 -5.459 1.00 97.19 170 MET A N 1
ATOM 1290 C CA . MET A 1 170 ? -1.284 -5.030 -4.586 1.00 97.19 170 MET A CA 1
ATOM 1291 C C . MET A 1 170 ? 0.189 -5.392 -4.747 1.00 97.19 170 MET A C 1
ATOM 1293 O O . MET A 1 170 ? 0.612 -5.772 -5.835 1.00 97.19 170 MET A O 1
ATOM 1297 N N . VAL A 1 171 ? 0.971 -5.238 -3.688 1.00 97.56 171 VAL A N 1
ATOM 1298 C CA . VAL A 1 171 ? 2.414 -5.472 -3.685 1.00 97.56 171 VAL A CA 1
ATOM 1299 C C . VAL A 1 171 ? 2.690 -6.930 -3.353 1.00 97.56 171 VAL A C 1
ATOM 1301 O O . VAL A 1 171 ? 2.279 -7.425 -2.304 1.00 97.56 171 VAL A O 1
ATOM 1304 N N . ASP A 1 172 ? 3.449 -7.584 -4.225 1.00 95.31 172 ASP A N 1
ATOM 1305 C CA . ASP A 1 172 ? 3.952 -8.940 -4.010 1.00 95.31 172 ASP A CA 1
ATOM 1306 C C . ASP A 1 172 ? 5.349 -8.905 -3.371 1.00 95.31 172 ASP A C 1
ATOM 1308 O O . ASP A 1 172 ? 5.695 -9.755 -2.549 1.00 95.31 172 ASP A O 1
ATOM 1312 N N . LYS A 1 173 ? 6.173 -7.917 -3.753 1.00 94.50 173 LYS A N 1
ATOM 1313 C CA . LYS A 1 173 ? 7.553 -7.770 -3.273 1.00 94.50 173 LYS A CA 1
ATOM 1314 C C . LYS A 1 173 ? 8.017 -6.316 -3.312 1.00 94.50 173 LYS A C 1
ATOM 1316 O O . LYS A 1 173 ? 7.726 -5.603 -4.267 1.00 94.50 173 LYS A O 1
ATOM 1321 N N . ILE A 1 174 ? 8.821 -5.905 -2.334 1.00 95.06 174 ILE A N 1
ATOM 1322 C CA . ILE A 1 174 ? 9.602 -4.663 -2.406 1.00 95.06 174 ILE A CA 1
ATOM 1323 C C . ILE A 1 174 ? 11.005 -5.032 -2.899 1.00 95.06 174 ILE A C 1
ATOM 1325 O O . ILE A 1 174 ? 11.681 -5.880 -2.315 1.00 95.06 174 ILE A O 1
ATOM 1329 N N . LEU A 1 175 ? 11.399 -4.463 -4.034 1.00 92.81 175 LEU A N 1
ATOM 1330 C CA . LEU A 1 175 ? 12.676 -4.727 -4.691 1.00 92.81 175 LEU A CA 1
ATOM 1331 C C . LEU A 1 175 ? 13.789 -3.844 -4.117 1.00 92.81 175 LEU A C 1
ATOM 1333 O O . LEU A 1 175 ? 14.897 -4.334 -3.926 1.00 92.81 175 LEU A O 1
ATOM 1337 N N . GLU A 1 176 ? 13.483 -2.576 -3.824 1.00 93.12 176 GLU A N 1
ATOM 1338 C CA . GLU A 1 176 ? 14.439 -1.568 -3.338 1.00 93.12 176 GLU A CA 1
ATOM 1339 C C . GLU A 1 176 ? 13.751 -0.582 -2.374 1.00 93.12 176 GLU A C 1
ATOM 1341 O O . GLU A 1 176 ? 12.532 -0.397 -2.438 1.00 93.12 176 GLU A O 1
ATOM 1346 N N . GLY A 1 177 ? 14.528 0.055 -1.490 1.00 90.19 177 GLY A N 1
ATOM 1347 C CA . GLY A 1 177 ? 14.051 1.111 -0.585 1.00 90.19 177 GLY A CA 1
ATOM 1348 C C . GLY A 1 177 ? 13.340 0.627 0.686 1.00 90.19 177 GLY A C 1
ATOM 1349 O O . GLY A 1 177 ? 12.695 1.411 1.375 1.00 90.19 177 GLY A O 1
ATOM 1350 N N . CYS A 1 178 ? 13.436 -0.658 1.037 1.00 91.62 178 CYS A N 1
ATOM 1351 C CA . CYS A 1 178 ? 12.992 -1.151 2.340 1.00 91.62 178 CYS A CA 1
ATOM 1352 C C . CYS A 1 178 ? 13.998 -2.143 2.915 1.00 91.62 178 CYS A C 1
ATOM 1354 O O . CYS A 1 178 ? 14.449 -3.061 2.227 1.00 91.62 178 CYS A O 1
ATOM 1356 N N . HIS A 1 179 ? 14.352 -1.949 4.179 1.00 88.00 179 HIS A N 1
ATOM 1357 C CA . HIS A 1 179 ? 15.306 -2.777 4.896 1.00 88.00 179 HIS A CA 1
ATOM 1358 C C . HIS A 1 179 ? 14.855 -2.972 6.342 1.00 88.00 179 HIS A C 1
ATOM 1360 O O . HIS A 1 179 ? 14.101 -2.183 6.912 1.00 88.00 179 HIS A O 1
ATOM 1366 N N . SER A 1 180 ? 15.304 -4.062 6.951 1.00 79.50 180 SER A N 1
ATOM 1367 C CA . SER A 1 180 ? 15.013 -4.339 8.351 1.00 79.50 180 SER A CA 1
ATOM 1368 C C . SER A 1 180 ? 15.703 -3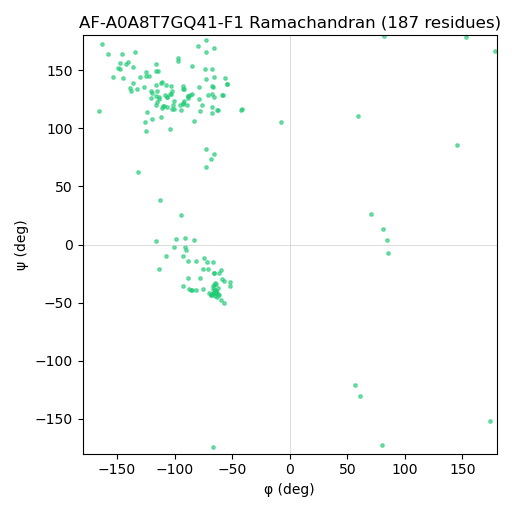.340 9.274 1.00 79.50 180 SER A C 1
ATOM 1370 O O . SER A 1 180 ? 16.905 -3.105 9.127 1.00 79.50 180 SER A O 1
ATOM 1372 N N . SER A 1 181 ? 14.990 -2.838 10.285 1.00 63.66 181 SER A N 1
ATOM 1373 C CA . SER A 1 181 ? 15.589 -2.118 11.411 1.00 63.66 181 SER A CA 1
ATOM 1374 C C . SER A 1 181 ? 16.331 -3.093 12.337 1.00 63.66 181 SER A C 1
ATOM 1376 O O . SER A 1 181 ? 15.929 -3.325 13.480 1.00 63.66 181 SER A O 1
ATOM 1378 N N . TYR A 1 182 ? 17.423 -3.708 11.890 1.00 52.62 182 TYR A N 1
ATOM 1379 C CA . TYR A 1 182 ? 18.369 -4.256 12.861 1.00 52.62 182 TYR A CA 1
ATOM 1380 C C . TYR A 1 182 ? 19.094 -3.076 13.505 1.00 52.62 182 TYR A C 1
ATOM 1382 O O . TYR A 1 182 ? 20.180 -2.674 13.097 1.00 52.62 182 TYR A O 1
ATOM 1390 N N . GLY A 1 183 ? 18.438 -2.481 14.499 1.00 44.84 183 GLY A N 1
ATOM 1391 C CA . GLY A 1 183 ? 19.079 -1.590 15.441 1.00 44.84 183 GLY A CA 1
ATOM 1392 C C . GLY A 1 183 ? 20.126 -2.380 16.214 1.00 44.84 183 GLY A C 1
ATOM 1393 O O . GLY A 1 183 ? 19.812 -3.327 16.929 1.00 44.84 183 GLY A O 1
ATOM 1394 N N . SER A 1 184 ? 21.381 -1.989 16.032 1.00 47.59 184 SER A N 1
ATOM 1395 C CA . SER A 1 184 ? 22.394 -1.914 17.081 1.00 47.59 184 SER A CA 1
ATOM 1396 C C . SER A 1 184 ? 21.866 -2.161 18.507 1.00 47.59 184 SER A C 1
ATOM 1398 O O . SER A 1 184 ? 21.268 -1.269 19.109 1.00 47.59 184 SER A O 1
ATOM 1400 N N . GLY A 1 185 ? 22.167 -3.341 19.058 1.00 39.16 185 GLY A N 1
ATOM 1401 C CA . GLY A 1 185 ? 22.142 -3.594 20.500 1.00 39.16 185 GLY A CA 1
ATOM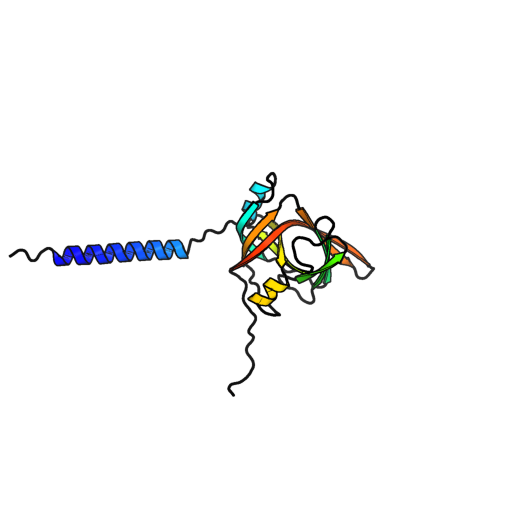 1402 C C . GLY A 1 185 ? 21.700 -5.001 20.901 1.00 39.16 185 GLY A C 1
ATOM 1403 O O . GLY A 1 185 ? 20.532 -5.173 21.201 1.00 39.16 185 GLY A O 1
ATOM 1404 N N . VAL A 1 186 ? 22.628 -5.971 20.944 1.00 41.97 186 VAL A N 1
ATOM 1405 C CA . VAL A 1 186 ? 23.051 -6.707 22.163 1.00 41.97 186 VAL A CA 1
ATOM 1406 C C . VAL A 1 186 ? 24.363 -7.457 21.860 1.00 41.97 186 VAL A C 1
ATOM 1408 O O . VAL A 1 186 ? 24.392 -8.369 21.044 1.00 41.97 186 VAL A O 1
ATOM 1411 N N . GLY A 1 187 ? 25.434 -7.039 22.545 1.00 34.53 187 GLY A N 1
ATOM 1412 C CA . GLY A 1 187 ? 26.466 -7.895 23.143 1.00 34.53 187 GLY A CA 1
ATOM 1413 C C . GLY A 1 187 ? 27.282 -8.845 22.267 1.00 34.53 187 GLY A C 1
ATOM 1414 O O . GLY A 1 187 ? 26.851 -9.944 21.945 1.00 34.53 187 GLY A O 1
ATOM 1415 N N . ARG A 1 188 ? 28.571 -8.512 22.123 1.00 37.78 188 ARG A N 1
ATOM 1416 C CA . ARG A 1 188 ? 29.616 -9.496 22.441 1.00 37.78 188 ARG A CA 1
ATOM 1417 C C . ARG A 1 188 ? 29.219 -10.211 23.743 1.00 37.78 188 ARG A C 1
ATOM 1419 O O . ARG A 1 188 ? 29.112 -9.541 24.771 1.00 37.78 188 ARG A O 1
ATOM 1426 N N . ALA A 1 189 ? 28.974 -11.511 23.666 1.00 40.91 189 ALA A N 1
ATOM 1427 C CA . ALA A 1 189 ? 29.191 -12.426 24.777 1.00 40.91 189 ALA A CA 1
ATOM 1428 C C . ALA A 1 189 ? 30.573 -13.052 24.575 1.00 40.91 189 ALA A C 1
ATOM 1430 O O . ALA A 1 189 ? 30.909 -13.324 23.397 1.00 40.91 189 ALA A O 1
#

Foldseek 3Di:
DDPDDPVVVVVVVVVVVVVVVVVVVCVVVPPVQAFPVCCVVCLVPAKDAFHKYKFFFAWDAAAKKWKDKPQWIWIWGDHHTARWTKTATDDDDDDPPARIWTWIWGAGPVRAIATETEHPVVVCVAANDDKQFARMWIFHTMWGSPIKIWMWGQDPVRDTDTPDIHGYTYTPDTPDRIHHPPDDDDDDD

Mean predicted aligned error: 10.05 Å

Nearest PDB structures (foldseek):
  5hal-assembly1_A  TM=3.627E-01  e=2.583E-01  Burkholderia vietnamiensis G4
  3u58-assembly4_D  TM=3.893E-01  e=5.153E-01  Tetrahymena thermophila
  6lk8-assembly1_d  TM=2.289E-01  e=6.601E+00  Xenopus laevis

Sequence (189 aa):
MPGGGRGRLVLFSVVFFAALTLVGLLGVKSSNYRDVAQLQAFQETGPVRGLAVKGMTTNLKPGEYLLVVGETVFRMRVASEQPYAVAERIAGPRLGGDDSYAFFLLRGSNGFTVAALFSARTFQSFYGPQPIMESEVVVSGTYNPQLTARLYLLTPDGGRVLVGEYPVFMVDKILEGCHSSYGSGVGRA